Protein AF-A0A2V9F3Q5-F1 (afdb_monomer)

Foldseek 3Di:
DPPPVVVVVVVVVVVVVVVVVVVVVVVVVVVVVVVVVVVVVVVVVVVVVVVVVVVVVVVVVVVVVVVVVVVVVVVVVVVVVVVVVVVVVVVVVVVVVVVVVVLVVLVCVLQAQDDDDPVLLVQLLVLLLVVADQLQEEEQEEEPGSQVRRSVSLQVSNVSSHYNYDYHYDPADPDQKEKEEAPVCVVSRVSNCVSCVVTPPHDYYPYHDDPPDHIYIYHGRRDPDPRPDD

Secondary structure (DSSP, 8-state):
--SHHHHHHHHHHHHHHHHHHHHHHHHHHHHHHHHHHHHHHHHHHHHHHHHHHHHHHHHHHHHHHHHHHHHHHHHHHHHHHHHHHHHHHHHHHHHHHHHHHHHHHHHHHHHSPP---HHHHHHHHHHHGGG--TTSEEEEEE-SSTTHHHHHHHHHHHHHHT-EEEEEE-S---SSSEEEEEGGGHHHHHHHHHHHHTTS---EEEEEEPTTPPEEEEE-PPP-------

Nearest PDB structures (foldseek):
  3okf-assembly1_A  TM=5.100E-01  e=5.805E-01  Vibrio cholerae O1 biovar El Tor str. N16961
  2liv-assembly1_A  TM=4.879E-01  e=2.523E+00  Escherichia coli
  1nul-assembly1_B-2  TM=2.623E-01  e=3.483E-01  Escherichia coli
  6zxt-assembly1_A  TM=3.085E-01  e=1.172E+00  Chlamydomonas reinhardtii
  4jls-assembly1_B  TM=2.762E-01  e=3.701E+00  Escherichia coli str. K-12 substr. MDS42

Radius of gyration: 59.48 Å; Cα contacts (8 Å, |Δi|>4): 237; chains: 1; bounding box: 139×35×140 Å

Structure (mmCIF, N/CA/C/O backbone):
data_AF-A0A2V9F3Q5-F1
#
_entry.id   AF-A0A2V9F3Q5-F1
#
loop_
_atom_site.group_PDB
_atom_site.id
_atom_site.type_symbol
_atom_site.label_atom_id
_atom_site.label_alt_id
_atom_site.label_comp_id
_atom_site.label_asym_id
_atom_site.l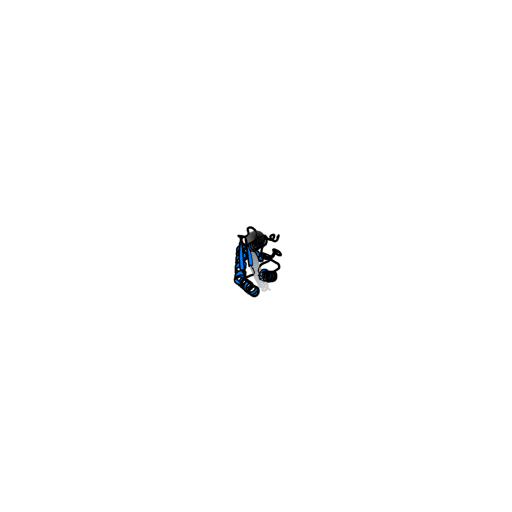abel_entity_id
_atom_site.label_seq_id
_atom_site.pdbx_PDB_ins_code
_atom_site.Cartn_x
_atom_site.Cartn_y
_atom_site.Cartn_z
_atom_site.occupancy
_atom_site.B_iso_or_equiv
_atom_site.auth_seq_id
_atom_site.auth_comp_id
_atom_site.auth_asym_id
_atom_site.auth_atom_id
_atom_site.pdbx_PDB_model_num
ATOM 1 N N . MET A 1 1 ? 109.400 -19.341 -93.056 1.00 50.03 1 MET A N 1
ATOM 2 C CA . MET A 1 1 ? 108.706 -18.326 -92.225 1.00 50.03 1 MET A CA 1
ATOM 3 C C . MET A 1 1 ? 107.336 -17.906 -92.792 1.00 50.03 1 MET A C 1
ATOM 5 O O . MET A 1 1 ? 106.857 -16.845 -92.433 1.00 50.03 1 MET A O 1
ATOM 9 N N . SER A 1 2 ? 106.654 -18.737 -93.601 1.00 52.75 2 SER A N 1
ATOM 10 C CA . SER A 1 2 ? 105.414 -18.327 -94.300 1.00 52.75 2 SER A CA 1
ATOM 11 C C . SER A 1 2 ? 104.098 -18.874 -93.716 1.00 52.75 2 SER A C 1
ATOM 13 O O . SER A 1 2 ? 103.038 -18.464 -94.161 1.00 52.75 2 SER A O 1
ATOM 15 N N . GLY A 1 3 ? 104.139 -19.780 -92.728 1.00 56.22 3 GLY A N 1
ATOM 16 C CA . GLY A 1 3 ? 102.932 -20.391 -92.136 1.00 56.22 3 GLY A CA 1
ATOM 17 C C . GLY A 1 3 ? 102.344 -19.649 -90.929 1.00 56.22 3 GLY A C 1
ATOM 18 O O . GLY A 1 3 ? 101.191 -19.856 -90.594 1.00 56.22 3 GLY A O 1
ATOM 19 N N . LYS A 1 4 ? 103.112 -18.763 -90.278 1.00 57.81 4 LYS A N 1
ATOM 20 C CA . LYS A 1 4 ? 102.678 -18.085 -89.041 1.00 57.81 4 LYS A CA 1
ATOM 21 C C . LYS A 1 4 ? 101.816 -16.842 -89.279 1.00 57.81 4 LYS A C 1
ATOM 23 O O . LYS A 1 4 ? 101.105 -16.432 -88.375 1.00 57.81 4 LYS A O 1
ATOM 28 N N . ILE A 1 5 ? 101.888 -16.241 -90.467 1.00 60.47 5 ILE A N 1
ATOM 29 C CA . ILE A 1 5 ? 101.173 -14.994 -90.780 1.00 60.47 5 ILE A CA 1
ATOM 30 C C . ILE A 1 5 ? 99.697 -15.286 -91.113 1.00 60.47 5 ILE A C 1
ATOM 32 O O . ILE A 1 5 ? 98.823 -14.588 -90.615 1.00 60.47 5 ILE A O 1
ATOM 36 N N . GLY A 1 6 ? 99.406 -16.383 -91.826 1.00 65.31 6 GLY A N 1
ATOM 37 C CA . GLY A 1 6 ? 98.027 -16.775 -92.164 1.00 65.31 6 GLY A CA 1
ATOM 38 C C . GLY A 1 6 ? 97.166 -17.202 -90.964 1.00 65.31 6 GLY A C 1
ATOM 39 O O . GLY A 1 6 ? 95.972 -16.904 -90.927 1.00 65.31 6 GLY A O 1
ATOM 40 N N . ASP A 1 7 ? 97.764 -17.830 -89.944 1.00 64.75 7 ASP A N 1
ATOM 41 C CA . ASP A 1 7 ? 97.062 -18.185 -88.696 1.00 64.75 7 ASP A CA 1
ATOM 42 C C . ASP A 1 7 ? 96.759 -16.954 -87.825 1.00 64.75 7 ASP A C 1
ATOM 44 O O . ASP A 1 7 ? 95.729 -16.897 -87.148 1.00 64.75 7 ASP A O 1
ATOM 48 N N . LEU A 1 8 ? 97.635 -15.944 -87.866 1.00 69.88 8 LEU A N 1
ATOM 49 C CA . LEU A 1 8 ? 97.448 -14.660 -87.188 1.00 69.88 8 LEU A CA 1
ATOM 50 C C . LEU A 1 8 ? 96.319 -13.855 -87.837 1.00 69.88 8 LEU A C 1
ATOM 52 O O . LEU A 1 8 ? 95.444 -13.373 -87.124 1.00 69.88 8 LEU A O 1
ATOM 56 N N . GLU A 1 9 ? 96.291 -13.769 -89.167 1.00 71.88 9 GLU A N 1
ATOM 57 C CA . GLU A 1 9 ? 95.223 -13.095 -89.920 1.00 71.88 9 GLU A CA 1
ATOM 58 C C . GLU A 1 9 ? 93.860 -13.775 -89.726 1.00 71.88 9 GLU A C 1
ATOM 60 O O . GLU A 1 9 ? 92.855 -13.098 -89.513 1.00 71.88 9 GLU A O 1
ATOM 65 N N . SER A 1 10 ? 93.828 -15.111 -89.695 1.00 74.88 10 SER A N 1
ATOM 66 C CA . SER A 1 10 ? 92.598 -15.870 -89.431 1.00 74.88 10 SER A CA 1
ATOM 67 C C . SER A 1 10 ? 92.106 -15.691 -87.992 1.00 74.88 10 SER A C 1
ATOM 69 O O . SER A 1 10 ? 90.910 -15.516 -87.769 1.00 74.88 10 SER A O 1
ATOM 71 N N . SER A 1 11 ? 93.015 -15.673 -87.011 1.00 75.00 11 SER A N 1
ATOM 72 C CA . SER A 1 11 ? 92.669 -15.431 -85.601 1.00 75.00 11 SER A CA 1
ATOM 73 C C . SER A 1 11 ? 92.192 -13.996 -85.364 1.00 75.00 11 SER A C 1
ATOM 75 O O . SER A 1 11 ? 91.261 -13.782 -84.591 1.00 75.00 11 SER A O 1
ATOM 77 N N . LEU A 1 12 ? 92.787 -13.020 -86.058 1.00 77.94 12 LEU A N 1
ATOM 78 C CA . LEU A 1 12 ? 92.352 -11.621 -86.052 1.00 77.94 12 LEU A CA 1
ATOM 79 C C . LEU A 1 12 ? 90.950 -11.466 -86.651 1.00 77.94 12 LEU A C 1
ATOM 81 O O . LEU A 1 12 ? 90.109 -10.816 -86.037 1.00 77.94 12 LEU A O 1
ATOM 85 N N . ALA A 1 13 ? 90.663 -12.117 -87.780 1.00 80.06 13 ALA A N 1
ATOM 86 C CA . ALA A 1 13 ? 89.337 -12.083 -88.401 1.00 80.06 13 ALA A CA 1
ATOM 87 C C . ALA A 1 13 ? 88.250 -12.740 -87.526 1.00 80.06 13 ALA A C 1
ATOM 89 O O . ALA A 1 13 ? 87.119 -12.255 -87.443 1.00 80.06 13 ALA A O 1
ATOM 90 N N . LEU A 1 14 ? 88.590 -13.830 -86.831 1.00 81.69 14 LEU A N 1
ATOM 91 C CA . LEU A 1 14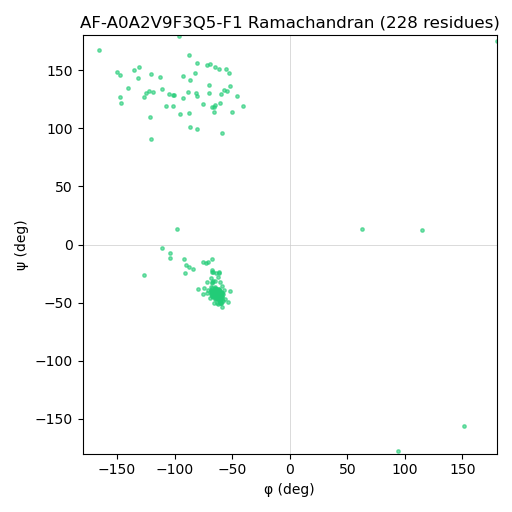 ? 87.674 -14.528 -85.923 1.00 81.69 14 LEU A CA 1
ATOM 92 C C . LEU A 1 14 ? 87.401 -13.704 -84.656 1.00 81.69 14 LEU A C 1
ATOM 94 O O . LEU A 1 14 ? 86.263 -13.649 -84.191 1.00 81.69 14 LEU A O 1
ATOM 98 N N . LEU A 1 15 ? 88.424 -13.027 -84.126 1.00 84.44 15 LEU A N 1
ATOM 99 C CA . LEU A 1 15 ? 88.299 -12.144 -82.968 1.00 84.44 15 LEU A CA 1
ATOM 100 C C . LEU A 1 15 ? 87.481 -10.887 -83.301 1.00 84.44 15 LEU A C 1
ATOM 102 O O . LEU A 1 15 ? 86.630 -10.502 -82.504 1.00 84.44 15 LEU A O 1
ATOM 106 N N . ASP A 1 16 ? 87.657 -10.315 -84.494 1.00 84.06 16 ASP A N 1
ATOM 107 C CA . ASP A 1 16 ? 86.840 -9.198 -84.990 1.00 84.06 16 ASP A CA 1
ATOM 108 C C . ASP A 1 16 ? 85.362 -9.606 -85.141 1.00 84.06 16 ASP A C 1
ATOM 110 O O . ASP A 1 16 ? 84.456 -8.938 -84.638 1.00 84.06 16 ASP A O 1
ATOM 114 N N . THR A 1 17 ? 85.112 -10.798 -85.696 1.00 85.75 17 THR A N 1
ATOM 115 C CA . THR A 1 17 ? 83.759 -11.372 -85.796 1.00 85.75 17 THR A CA 1
ATOM 116 C C . THR A 1 17 ? 83.133 -11.611 -84.412 1.00 85.75 17 THR A C 1
ATOM 118 O O . THR A 1 17 ? 81.957 -11.311 -84.197 1.00 85.75 17 THR A O 1
ATOM 121 N N . LEU A 1 18 ? 83.903 -12.112 -83.439 1.00 84.38 18 LEU A N 1
ATOM 122 C CA . LEU A 1 18 ? 83.444 -12.331 -82.060 1.00 84.38 18 LEU A CA 1
ATOM 123 C C . LEU A 1 18 ? 83.124 -11.021 -81.333 1.00 84.38 18 LEU A C 1
ATOM 125 O O . LEU A 1 18 ? 82.103 -10.945 -80.647 1.00 84.38 18 LEU A O 1
ATOM 129 N N . ILE A 1 19 ? 83.954 -9.988 -81.504 1.00 87.12 19 ILE A N 1
ATOM 130 C CA . ILE A 1 19 ? 83.691 -8.649 -80.961 1.00 87.12 19 ILE A CA 1
ATOM 131 C C . ILE A 1 19 ? 82.403 -8.086 -81.563 1.00 87.12 19 ILE A C 1
ATOM 133 O O . ILE A 1 19 ? 81.579 -7.542 -80.828 1.00 87.12 19 ILE A O 1
ATOM 137 N N . GLN A 1 20 ? 82.184 -8.260 -82.867 1.00 86.25 20 GLN A N 1
ATOM 138 C CA . GLN A 1 20 ? 80.977 -7.778 -83.532 1.00 86.25 20 GLN A CA 1
ATOM 139 C C . GLN A 1 20 ? 79.713 -8.487 -83.019 1.00 86.25 20 GLN A C 1
ATOM 141 O O . GLN A 1 20 ? 78.718 -7.828 -82.712 1.00 86.25 20 GLN A O 1
ATOM 146 N N . VAL A 1 21 ? 79.755 -9.812 -82.844 1.00 85.88 21 VAL A N 1
ATOM 147 C CA . VAL A 1 21 ? 78.642 -10.581 -82.257 1.00 85.88 21 VAL A CA 1
ATOM 148 C C . VAL A 1 21 ? 78.385 -10.164 -80.806 1.00 85.88 21 VAL A C 1
ATOM 150 O O . VAL A 1 21 ? 77.233 -9.964 -80.416 1.00 85.88 21 VAL A O 1
ATOM 153 N N . PHE A 1 22 ? 79.439 -9.975 -80.009 1.00 87.19 22 PHE A N 1
ATOM 154 C CA . PHE A 1 22 ? 79.312 -9.522 -78.625 1.00 87.19 22 PHE A CA 1
ATOM 155 C C . PHE A 1 22 ? 78.722 -8.108 -78.538 1.00 87.19 22 PHE A C 1
ATOM 157 O O . PHE A 1 22 ? 77.818 -7.870 -77.738 1.00 87.19 22 PHE A O 1
ATOM 164 N N . ALA A 1 23 ? 79.155 -7.187 -79.402 1.00 85.31 23 ALA A N 1
ATOM 165 C CA . ALA A 1 23 ? 78.621 -5.829 -79.468 1.00 85.31 23 ALA A CA 1
ATOM 166 C C . ALA A 1 23 ? 77.118 -5.814 -79.792 1.00 85.31 23 ALA A C 1
ATOM 168 O O . ALA A 1 23 ? 76.364 -5.061 -79.175 1.00 85.31 23 ALA A O 1
ATOM 169 N N . VAL A 1 24 ? 76.660 -6.682 -80.701 1.00 88.19 24 VAL A N 1
ATOM 170 C CA . VAL A 1 24 ? 75.231 -6.829 -81.021 1.00 88.19 24 VAL A CA 1
ATOM 171 C C . VAL A 1 24 ? 74.447 -7.392 -79.834 1.00 88.19 24 VAL A C 1
ATOM 173 O O . VAL A 1 24 ? 73.380 -6.873 -79.512 1.00 88.19 24 VAL A O 1
ATOM 176 N N . LEU A 1 25 ? 74.972 -8.405 -79.139 1.00 87.50 25 LEU A N 1
ATOM 177 C CA . LEU A 1 25 ? 74.321 -8.967 -77.949 1.00 87.50 25 LEU A CA 1
ATOM 178 C C . LEU A 1 25 ? 74.204 -7.943 -76.815 1.00 87.50 25 LEU A C 1
ATOM 180 O O . LEU A 1 25 ? 73.147 -7.834 -76.195 1.00 87.50 25 LEU A O 1
ATOM 184 N N . VAL A 1 26 ? 75.254 -7.153 -76.582 1.00 85.19 26 VAL A N 1
ATOM 185 C CA . VAL A 1 26 ? 75.237 -6.062 -75.598 1.00 85.19 26 VAL A CA 1
ATOM 186 C C . VAL A 1 26 ? 74.236 -4.980 -76.005 1.00 85.19 26 VAL A C 1
ATOM 188 O O . VAL A 1 26 ? 73.457 -4.532 -75.167 1.00 85.19 26 VAL A O 1
ATOM 191 N N . ALA A 1 27 ? 74.185 -4.601 -77.285 1.00 82.31 27 ALA A N 1
ATOM 192 C CA . ALA A 1 27 ? 73.216 -3.624 -77.778 1.00 82.31 27 ALA A CA 1
ATOM 193 C C . ALA A 1 27 ? 71.766 -4.107 -77.594 1.00 82.31 27 ALA A C 1
ATOM 195 O O . ALA A 1 27 ? 70.921 -3.348 -77.121 1.00 82.31 27 ALA A O 1
ATOM 196 N N . ILE A 1 28 ? 71.481 -5.378 -77.895 1.00 84.12 28 ILE A N 1
ATOM 197 C CA . ILE A 1 28 ? 70.166 -5.992 -77.656 1.00 84.12 28 ILE A CA 1
ATOM 198 C C . ILE A 1 28 ? 69.844 -6.016 -76.155 1.00 84.12 28 ILE A C 1
ATOM 200 O O . ILE A 1 28 ? 68.717 -5.700 -75.773 1.00 84.12 28 ILE A O 1
ATOM 204 N N . GLY A 1 29 ? 70.827 -6.329 -75.304 1.00 79.69 29 GLY A N 1
ATOM 205 C CA . GLY A 1 29 ? 70.684 -6.305 -73.846 1.00 79.69 29 GLY A CA 1
ATOM 206 C C . GLY A 1 29 ? 70.305 -4.922 -73.310 1.00 79.69 29 GLY A C 1
ATOM 207 O O . GLY A 1 29 ? 69.308 -4.794 -72.602 1.00 79.69 29 GLY A O 1
ATOM 208 N N . ILE A 1 30 ? 71.033 -3.877 -73.719 1.00 80.50 30 ILE A N 1
ATOM 209 C CA . ILE A 1 30 ? 70.783 -2.488 -73.295 1.00 80.50 30 ILE A CA 1
ATOM 210 C C . ILE A 1 30 ? 69.409 -2.005 -73.785 1.00 80.50 30 ILE A C 1
ATOM 212 O O . ILE A 1 30 ? 68.657 -1.394 -73.025 1.00 80.50 30 ILE A O 1
ATOM 216 N N . VAL A 1 31 ? 69.039 -2.303 -75.035 1.00 80.06 31 VAL A N 1
ATOM 217 C CA . VAL A 1 31 ? 67.725 -1.924 -75.587 1.00 80.06 31 VAL A CA 1
ATOM 218 C C . VAL A 1 31 ? 66.587 -2.652 -74.863 1.00 80.06 31 VAL A C 1
ATOM 220 O O . VAL A 1 31 ? 65.556 -2.041 -74.566 1.00 80.06 31 VAL A O 1
ATOM 223 N N . GLY A 1 32 ? 66.778 -3.930 -74.527 1.00 76.69 32 GLY A N 1
ATOM 224 C CA . GLY A 1 32 ? 65.837 -4.698 -73.716 1.00 76.69 32 GLY A CA 1
ATOM 225 C C . GLY A 1 32 ? 65.632 -4.077 -72.334 1.00 76.69 32 GLY A C 1
ATOM 226 O O . GLY A 1 32 ? 64.496 -3.817 -71.939 1.00 76.69 32 GLY A O 1
ATOM 227 N N . GLU A 1 33 ? 66.715 -3.771 -71.622 1.00 78.06 33 GLU A N 1
ATOM 228 C CA . GLU A 1 33 ? 66.664 -3.214 -70.266 1.00 78.06 33 GLU A CA 1
ATOM 229 C C . GLU A 1 33 ? 65.983 -1.836 -70.219 1.00 78.06 33 GLU A C 1
ATOM 231 O O . GLU A 1 33 ? 65.101 -1.607 -69.386 1.00 78.06 33 GLU A O 1
ATOM 236 N N . VAL A 1 34 ? 66.296 -0.946 -71.168 1.00 80.25 34 VAL A N 1
ATOM 237 C CA . VAL A 1 34 ? 65.648 0.373 -71.269 1.00 80.25 34 VAL A CA 1
ATOM 238 C C . VAL A 1 34 ? 64.147 0.229 -71.547 1.00 80.25 34 VAL A C 1
ATOM 240 O O . VAL A 1 34 ? 63.331 0.903 -70.912 1.00 80.25 34 VAL A O 1
ATOM 243 N N . GLY A 1 35 ? 63.752 -0.685 -72.441 1.00 77.75 35 GLY A N 1
ATOM 244 C CA . GLY A 1 35 ? 62.343 -0.956 -72.735 1.00 77.75 35 GLY A CA 1
ATOM 245 C C . GLY A 1 35 ? 61.567 -1.485 -71.522 1.00 77.75 35 GLY A C 1
ATOM 246 O O . GLY A 1 35 ? 60.460 -1.015 -71.234 1.00 77.75 35 GLY A O 1
ATOM 247 N N . PHE A 1 36 ? 62.155 -2.420 -70.769 1.00 80.19 36 PHE A N 1
ATOM 248 C CA . PHE A 1 36 ? 61.566 -2.944 -69.533 1.00 80.19 36 PHE A CA 1
ATOM 249 C C . PHE A 1 36 ? 61.479 -1.875 -68.435 1.00 80.19 36 PHE A C 1
ATOM 251 O O . PHE A 1 36 ? 60.434 -1.762 -67.790 1.00 80.19 36 PHE A O 1
ATOM 258 N N . GLY A 1 37 ? 62.511 -1.042 -68.271 1.00 78.62 37 GLY A N 1
ATOM 259 C CA . GLY A 1 37 ? 62.528 0.056 -67.302 1.00 78.62 37 GLY A CA 1
ATOM 260 C C . GLY A 1 37 ? 61.450 1.110 -67.573 1.00 78.62 37 GLY A C 1
ATOM 261 O O . GLY A 1 37 ? 60.687 1.466 -66.671 1.00 78.62 37 GLY A O 1
ATOM 262 N N . VAL A 1 38 ? 61.305 1.552 -68.829 1.00 79.25 38 VAL A N 1
ATOM 263 C CA . VAL A 1 38 ? 60.258 2.512 -69.231 1.00 79.25 38 VAL A CA 1
ATOM 264 C C . VAL A 1 38 ? 58.863 1.922 -69.016 1.00 79.25 38 VAL A C 1
ATOM 266 O O . VAL A 1 38 ? 57.988 2.585 -68.452 1.00 79.25 38 VAL A O 1
ATOM 269 N N . ARG A 1 39 ? 58.644 0.657 -69.399 1.00 78.88 39 ARG A N 1
ATOM 270 C CA . ARG A 1 39 ? 57.362 -0.027 -69.176 1.00 78.88 39 ARG A CA 1
ATOM 271 C C . ARG A 1 39 ? 57.033 -0.132 -67.685 1.00 78.88 39 ARG A C 1
ATOM 273 O O . ARG A 1 39 ? 55.895 0.138 -67.299 1.00 78.88 39 ARG A O 1
ATOM 280 N N . HIS A 1 40 ? 58.014 -0.475 -66.852 1.00 78.12 40 HIS A N 1
ATOM 281 C CA . HIS A 1 40 ? 57.842 -0.569 -65.405 1.00 78.12 40 HIS A CA 1
ATOM 282 C C . HIS A 1 40 ? 57.523 0.796 -64.779 1.00 78.12 40 HIS A C 1
ATOM 284 O O . HIS A 1 40 ? 56.635 0.899 -63.937 1.00 78.12 40 HIS A O 1
ATOM 290 N N . TRP A 1 41 ? 58.175 1.869 -65.232 1.00 78.62 41 TRP A N 1
ATOM 291 C CA . TRP A 1 41 ? 57.895 3.229 -64.768 1.00 78.62 41 TRP A CA 1
ATOM 292 C C . TRP A 1 41 ? 56.473 3.697 -65.115 1.00 78.62 41 TRP A C 1
ATOM 294 O O . TRP A 1 41 ? 55.781 4.255 -64.260 1.00 78.62 41 TRP A O 1
ATOM 304 N N . ILE A 1 42 ? 55.995 3.415 -66.334 1.00 79.94 42 ILE A N 1
ATOM 305 C CA . ILE A 1 42 ? 54.619 3.739 -66.749 1.00 79.94 42 ILE A CA 1
ATOM 306 C C . ILE A 1 42 ? 53.600 2.960 -65.906 1.00 79.94 42 ILE A C 1
ATOM 308 O O . ILE A 1 42 ? 52.611 3.538 -65.450 1.00 79.94 42 ILE A O 1
ATOM 312 N N . LEU A 1 43 ? 53.834 1.663 -65.680 1.00 78.56 43 LEU A N 1
ATOM 313 C CA . LEU A 1 43 ? 52.962 0.831 -64.848 1.00 78.56 43 LEU A CA 1
ATOM 314 C C . LEU A 1 43 ? 52.949 1.310 -63.391 1.00 78.56 43 LEU A C 1
ATOM 316 O O . LEU A 1 43 ? 51.874 1.444 -62.810 1.00 78.56 43 LEU A O 1
AT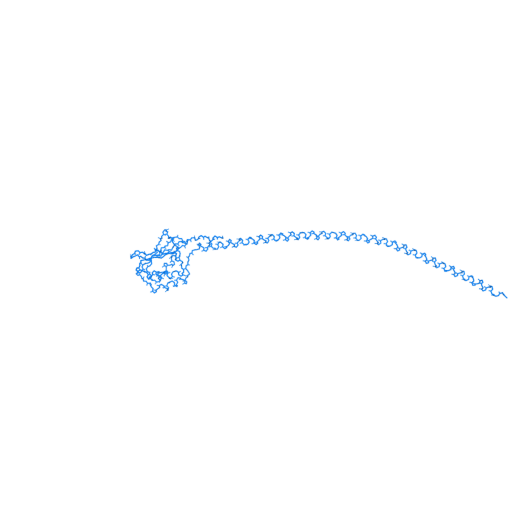OM 320 N N . ASN A 1 44 ? 54.109 1.658 -62.832 1.00 80.75 44 ASN A N 1
ATOM 321 C CA . ASN A 1 44 ? 54.220 2.163 -61.467 1.00 80.75 44 ASN A CA 1
ATOM 322 C C . ASN A 1 44 ? 53.490 3.506 -61.286 1.00 80.75 44 ASN A C 1
ATOM 324 O O . ASN A 1 44 ? 52.760 3.680 -60.315 1.00 80.75 44 ASN A O 1
ATOM 328 N N . ARG A 1 45 ? 53.586 4.431 -62.255 1.00 76.56 45 ARG A N 1
ATOM 329 C CA . ARG A 1 45 ? 52.817 5.692 -62.229 1.00 76.56 45 ARG A CA 1
ATOM 330 C C . ARG A 1 45 ? 51.305 5.467 -62.262 1.00 76.56 45 ARG A C 1
ATOM 332 O O . ARG A 1 45 ? 50.568 6.163 -61.567 1.00 76.56 45 ARG A O 1
ATOM 339 N N . ARG A 1 46 ? 50.829 4.499 -63.055 1.00 76.88 46 ARG A N 1
ATOM 340 C CA . ARG A 1 46 ? 49.398 4.148 -63.108 1.00 76.88 46 ARG A CA 1
ATOM 341 C C . ARG A 1 46 ? 48.918 3.530 -61.795 1.00 76.88 46 ARG A C 1
ATOM 343 O O . ARG A 1 46 ? 47.839 3.881 -61.329 1.00 76.88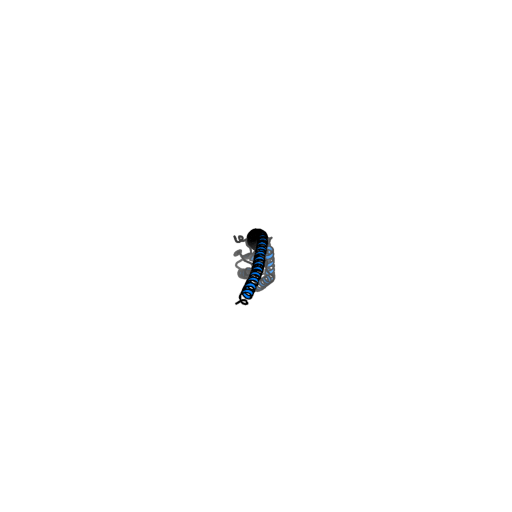 46 ARG A O 1
ATOM 350 N N . LEU A 1 47 ? 49.729 2.664 -61.187 1.00 79.88 47 LEU A N 1
ATOM 351 C CA . LEU A 1 47 ? 49.435 2.063 -59.885 1.00 79.88 47 LEU A CA 1
ATOM 352 C C . LEU A 1 47 ? 49.405 3.113 -58.770 1.00 79.88 47 LEU A C 1
ATOM 354 O O . LEU A 1 47 ? 48.459 3.125 -57.995 1.00 79.88 47 LEU A O 1
ATOM 358 N N . GLN A 1 48 ? 50.362 4.044 -58.734 1.00 79.62 48 GLN A N 1
ATOM 359 C CA . GLN A 1 48 ? 50.381 5.136 -57.752 1.00 79.62 48 GLN A CA 1
ATOM 360 C C . GLN A 1 48 ? 49.117 6.005 -57.816 1.00 79.62 48 GLN A C 1
ATOM 362 O O . GLN A 1 48 ? 48.548 6.337 -56.780 1.00 79.62 48 GLN A O 1
ATOM 367 N N . GLY A 1 49 ? 48.633 6.330 -59.021 1.00 77.56 49 GLY A N 1
ATOM 368 C CA . GLY A 1 49 ? 47.380 7.073 -59.186 1.00 77.56 49 GLY A CA 1
ATOM 369 C C . GLY A 1 49 ? 46.150 6.318 -58.665 1.00 77.56 49 GLY A C 1
ATOM 370 O O . GLY A 1 49 ? 45.290 6.918 -58.023 1.00 77.56 49 GLY A O 1
ATOM 371 N N . LEU A 1 50 ? 46.081 5.002 -58.897 1.00 77.12 50 LEU A N 1
ATOM 372 C CA . LEU A 1 50 ? 44.995 4.151 -58.393 1.00 77.12 50 LEU A CA 1
ATOM 373 C C . LEU A 1 50 ? 45.043 3.993 -56.869 1.00 77.12 50 LEU A C 1
ATOM 375 O O . LEU A 1 50 ? 44.008 4.121 -56.221 1.00 77.12 50 LEU A O 1
ATOM 379 N N . VAL A 1 51 ? 46.236 3.790 -56.302 1.00 81.62 51 VAL A N 1
ATOM 380 C CA . VAL A 1 51 ? 46.449 3.702 -54.849 1.00 81.62 51 VAL A CA 1
ATOM 381 C C . VAL A 1 51 ? 46.032 5.004 -54.168 1.00 81.62 51 VAL A C 1
ATOM 383 O O . VAL A 1 51 ? 45.267 4.965 -53.213 1.00 81.62 51 VAL A O 1
ATOM 386 N N . HIS A 1 52 ? 46.424 6.166 -54.701 1.00 82.19 52 HIS A N 1
ATOM 387 C CA . HIS A 1 52 ? 46.003 7.454 -54.142 1.00 82.19 52 HIS A CA 1
ATOM 388 C C . HIS A 1 52 ? 44.487 7.664 -54.183 1.00 82.19 52 HIS A C 1
ATOM 390 O O . HIS A 1 52 ? 43.916 8.201 -53.234 1.00 82.19 52 HIS A O 1
ATOM 396 N N . PHE A 1 53 ? 43.821 7.238 -55.256 1.00 80.50 53 PHE A N 1
ATOM 397 C CA . PHE A 1 53 ? 42.366 7.330 -55.353 1.00 80.50 53 PHE A CA 1
ATOM 398 C C . PHE A 1 53 ? 41.659 6.399 -54.359 1.00 80.50 53 PHE A C 1
ATOM 400 O O . PHE A 1 53 ? 40.658 6.779 -53.748 1.00 80.50 53 PHE A O 1
ATOM 407 N N . GLU A 1 54 ? 42.180 5.186 -54.173 1.00 84.12 54 GLU A N 1
ATOM 408 C CA . GLU A 1 54 ? 41.649 4.233 -53.203 1.00 84.12 54 GLU A CA 1
ATOM 409 C C . GLU A 1 54 ? 41.879 4.703 -51.760 1.00 84.12 54 GLU A C 1
ATOM 411 O O . GLU A 1 54 ? 40.953 4.656 -50.950 1.00 84.12 54 GLU A O 1
ATOM 416 N N . ASP A 1 55 ? 43.058 5.247 -51.456 1.00 89.88 55 ASP A N 1
ATOM 417 C CA . ASP A 1 55 ? 43.378 5.813 -50.146 1.00 89.88 55 ASP A CA 1
ATOM 418 C C . ASP A 1 55 ? 42.486 7.014 -49.812 1.00 89.88 55 ASP A C 1
ATOM 420 O O . ASP A 1 55 ? 41.968 7.097 -48.699 1.00 89.88 55 ASP A O 1
ATOM 424 N N . GLN A 1 56 ? 42.221 7.907 -50.772 1.00 89.69 56 GLN A N 1
ATOM 425 C CA . GLN A 1 56 ? 41.286 9.022 -50.575 1.00 89.69 56 GLN A CA 1
ATOM 426 C C . GLN A 1 56 ? 39.862 8.536 -50.288 1.00 89.69 56 GLN A C 1
ATOM 428 O O . GLN A 1 56 ? 39.202 9.054 -49.385 1.00 89.69 56 GLN A O 1
ATOM 433 N N . LYS A 1 57 ? 39.386 7.513 -51.011 1.00 92.38 57 LYS A N 1
ATOM 434 C CA . LYS A 1 57 ? 38.073 6.905 -50.747 1.00 92.38 57 LYS A CA 1
ATOM 435 C C . LYS A 1 57 ? 38.010 6.254 -49.372 1.00 92.38 57 LYS A C 1
ATOM 437 O O . LYS A 1 57 ? 37.034 6.460 -48.657 1.00 92.38 57 LYS A O 1
ATOM 442 N N . ARG A 1 58 ? 39.047 5.505 -48.986 1.00 89.56 58 ARG A N 1
ATOM 443 C CA . ARG A 1 58 ? 39.144 4.892 -47.654 1.00 89.56 58 ARG A CA 1
ATOM 444 C C . ARG A 1 58 ? 39.149 5.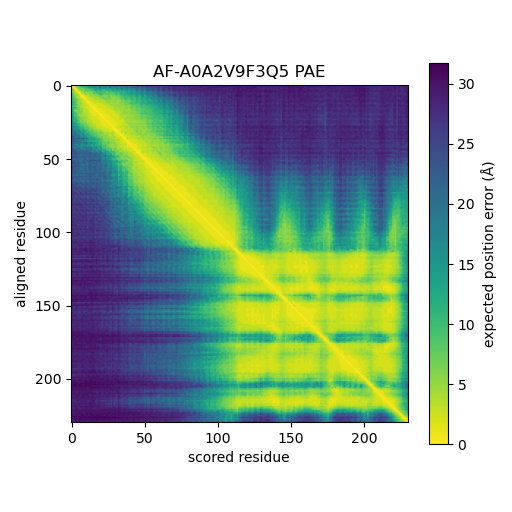953 -46.559 1.00 89.56 58 ARG A C 1
ATOM 446 O O . ARG A 1 58 ? 38.432 5.800 -45.579 1.00 89.56 58 ARG A O 1
ATOM 453 N N . GLN A 1 59 ? 39.890 7.046 -46.731 1.00 93.12 59 GLN A N 1
ATOM 454 C CA . GLN A 1 59 ? 39.903 8.155 -45.773 1.00 93.12 59 GLN A CA 1
ATOM 455 C C . GLN A 1 59 ? 38.538 8.842 -45.660 1.00 93.12 59 GLN A C 1
ATOM 457 O O . GLN A 1 59 ? 38.094 9.119 -44.547 1.00 93.12 59 GLN A O 1
ATOM 462 N N . ALA A 1 60 ? 37.848 9.075 -46.781 1.00 92.94 60 ALA A N 1
ATOM 463 C CA . ALA A 1 60 ? 36.499 9.639 -46.778 1.00 92.94 60 ALA A CA 1
ATOM 464 C C . ALA A 1 60 ? 35.490 8.710 -46.081 1.00 92.94 60 ALA A C 1
ATOM 466 O O . ALA A 1 60 ? 34.667 9.174 -45.293 1.00 92.94 60 ALA A O 1
ATOM 467 N N . GLU A 1 61 ? 35.592 7.401 -46.318 1.00 93.06 61 GLU A N 1
ATOM 468 C CA . GLU A 1 61 ? 34.749 6.395 -45.673 1.00 93.06 61 GLU A CA 1
ATOM 469 C C . GLU A 1 61 ? 35.018 6.313 -44.164 1.00 93.06 61 GLU A C 1
ATOM 471 O O . GLU A 1 61 ? 34.084 6.347 -43.369 1.00 93.06 61 GLU A O 1
ATOM 476 N N . ILE A 1 62 ? 36.288 6.309 -43.746 1.00 94.81 62 ILE A N 1
ATOM 477 C CA . ILE A 1 62 ? 36.674 6.356 -42.327 1.00 94.81 62 ILE A CA 1
ATOM 478 C C . ILE A 1 62 ? 36.155 7.638 -41.668 1.00 94.81 62 ILE A C 1
ATOM 480 O O . ILE A 1 62 ? 35.632 7.588 -40.556 1.00 94.81 62 ILE A O 1
ATOM 484 N N . ALA A 1 63 ? 36.263 8.787 -42.340 1.00 94.50 63 ALA A N 1
ATOM 485 C CA . ALA A 1 63 ? 35.746 10.052 -41.826 1.00 94.50 63 ALA A CA 1
ATOM 486 C C . ALA A 1 63 ? 34.218 10.016 -41.658 1.00 94.50 63 ALA A C 1
ATOM 488 O O . ALA A 1 63 ? 33.709 10.472 -40.632 1.00 94.50 63 ALA A O 1
ATOM 489 N N . ARG A 1 64 ? 33.493 9.429 -42.620 1.00 95.62 64 ARG A N 1
ATOM 490 C CA . ARG A 1 64 ? 32.041 9.229 -42.533 1.00 95.62 64 ARG A CA 1
ATOM 491 C C . ARG A 1 64 ? 31.672 8.316 -41.366 1.00 95.62 64 ARG A C 1
ATOM 493 O O . ARG A 1 64 ? 30.864 8.714 -40.534 1.00 95.62 64 ARG A O 1
ATOM 500 N N . LEU A 1 65 ? 32.301 7.147 -41.267 1.00 94.38 65 LEU A N 1
ATOM 501 C CA . LEU A 1 65 ? 32.044 6.180 -40.197 1.00 94.38 65 LEU A CA 1
ATOM 502 C C . LEU A 1 65 ? 32.374 6.756 -38.814 1.00 94.38 65 LEU A C 1
ATOM 504 O O . LEU A 1 65 ? 31.623 6.547 -37.867 1.00 94.38 65 LEU A O 1
ATOM 508 N N . ASN A 1 66 ? 33.455 7.530 -38.690 1.00 95.94 66 ASN A N 1
ATOM 509 C CA . ASN A 1 66 ? 33.797 8.213 -37.442 1.00 95.94 66 ASN A CA 1
ATOM 510 C C . ASN A 1 66 ? 32.753 9.265 -37.056 1.00 95.94 66 ASN A C 1
ATOM 512 O O . ASN A 1 66 ? 32.438 9.401 -35.873 1.00 95.94 66 ASN A O 1
ATOM 516 N N . LYS A 1 67 ? 32.204 9.991 -38.037 1.00 96.38 67 LYS A N 1
ATOM 517 C CA . LYS A 1 67 ? 31.117 10.942 -37.800 1.00 96.38 67 LYS A CA 1
ATOM 518 C C . LYS A 1 67 ? 29.845 10.225 -37.350 1.00 96.38 67 LYS A C 1
ATOM 520 O O . LYS A 1 67 ? 29.310 10.571 -36.305 1.00 96.38 67 LYS A O 1
ATOM 525 N N . GLU A 1 68 ? 29.417 9.190 -38.071 1.00 95.69 68 GLU A N 1
ATOM 526 C CA . GLU A 1 68 ? 28.236 8.390 -37.715 1.00 95.69 68 GLU A CA 1
ATOM 527 C C . GLU A 1 68 ? 28.381 7.746 -36.329 1.00 95.69 68 GLU A C 1
ATOM 529 O O . GLU A 1 68 ? 27.451 7.780 -35.526 1.00 95.69 68 GLU A O 1
ATOM 534 N N . ALA A 1 69 ? 29.566 7.225 -35.997 1.00 94.50 69 ALA A N 1
ATOM 535 C CA . ALA A 1 69 ? 29.857 6.697 -34.667 1.00 94.50 69 ALA A CA 1
ATOM 536 C C . ALA A 1 69 ? 29.819 7.788 -33.583 1.00 94.50 69 ALA A C 1
ATOM 538 O O . ALA A 1 69 ? 29.379 7.526 -32.462 1.00 94.50 69 ALA A O 1
ATOM 539 N N . GLY A 1 70 ? 30.270 9.006 -33.897 1.00 95.56 70 GLY A N 1
ATOM 540 C CA . GLY A 1 70 ? 30.166 10.170 -33.018 1.00 95.56 70 GLY A CA 1
ATOM 541 C C . GLY A 1 70 ? 28.713 10.557 -32.746 1.00 95.56 70 GLY A C 1
ATOM 542 O O . GLY A 1 70 ? 28.315 10.653 -31.584 1.00 95.56 70 GLY A O 1
ATOM 543 N N . ASP A 1 71 ? 27.913 10.690 -33.802 1.00 96.19 71 ASP A N 1
ATOM 544 C CA . ASP A 1 71 ? 26.491 11.035 -33.723 1.00 96.19 71 ASP A CA 1
ATOM 545 C C . ASP A 1 71 ? 25.706 9.953 -32.958 1.00 96.19 71 ASP A C 1
ATOM 547 O O . ASP A 1 71 ? 24.914 10.261 -32.065 1.00 96.19 71 ASP A O 1
ATOM 551 N N . ALA A 1 72 ? 25.990 8.671 -33.218 1.00 94.31 72 ALA A N 1
ATOM 552 C CA . ALA A 1 72 ? 25.386 7.549 -32.501 1.00 94.31 72 ALA A CA 1
ATOM 553 C C . ALA A 1 72 ? 25.741 7.552 -31.006 1.00 94.31 72 ALA A C 1
ATOM 555 O O . ALA A 1 72 ? 24.873 7.312 -30.165 1.00 94.31 72 ALA A O 1
ATOM 556 N N . ARG A 1 73 ? 26.995 7.865 -30.648 1.00 95.62 73 ARG A N 1
ATOM 557 C CA . ARG A 1 73 ? 27.419 7.998 -29.243 1.00 95.62 73 ARG A CA 1
ATOM 558 C C . ARG A 1 73 ? 26.724 9.162 -28.545 1.00 95.62 73 ARG A C 1
ATOM 560 O O . ARG A 1 73 ? 26.308 9.004 -27.401 1.00 95.62 73 ARG A O 1
ATOM 567 N N . GLN A 1 74 ? 26.561 10.301 -29.219 1.00 95.88 74 GLN A N 1
ATOM 568 C CA . GLN A 1 74 ? 25.825 11.442 -28.667 1.00 95.88 74 GLN A CA 1
ATOM 569 C C . GLN A 1 74 ? 24.345 11.107 -28.456 1.00 95.88 74 GLN A C 1
ATOM 571 O O . GLN A 1 74 ? 23.802 11.370 -27.383 1.00 95.88 74 GLN A O 1
ATOM 576 N N . ALA A 1 75 ? 23.704 10.471 -29.439 1.00 95.62 75 ALA A N 1
ATOM 577 C CA . ALA A 1 75 ? 22.313 10.046 -29.334 1.00 95.62 75 ALA A CA 1
ATOM 578 C C . ALA A 1 75 ? 22.108 9.025 -28.203 1.00 95.62 75 ALA A C 1
ATOM 580 O O . ALA A 1 75 ? 21.151 9.146 -27.435 1.00 95.62 75 ALA A O 1
ATOM 581 N N . ALA A 1 76 ? 23.026 8.062 -28.063 1.00 94.69 76 ALA A N 1
ATOM 582 C CA . ALA A 1 76 ? 23.021 7.097 -26.968 1.00 94.69 76 ALA A CA 1
ATOM 583 C C . ALA A 1 76 ? 23.197 7.786 -25.607 1.00 94.69 76 ALA A C 1
ATOM 585 O O . ALA A 1 76 ? 22.430 7.508 -24.690 1.00 94.69 76 ALA A O 1
ATOM 586 N N . GLY A 1 77 ? 24.134 8.733 -25.488 1.00 95.25 77 GLY A N 1
ATOM 587 C CA . GLY A 1 77 ? 24.324 9.526 -24.270 1.00 95.25 77 GLY A CA 1
ATOM 588 C C . GLY A 1 77 ? 23.061 10.291 -23.869 1.00 95.25 77 GLY A C 1
ATOM 589 O O . GLY A 1 77 ? 22.594 10.165 -22.740 1.00 95.25 77 GLY A O 1
ATOM 590 N N . ALA A 1 78 ? 22.436 10.992 -24.818 1.00 95.69 78 ALA A N 1
ATOM 591 C CA . ALA A 1 78 ? 21.192 11.724 -24.576 1.00 95.69 78 ALA A CA 1
ATOM 592 C C . ALA A 1 78 ? 20.007 10.802 -24.231 1.00 95.69 78 ALA A C 1
ATOM 594 O O . ALA A 1 78 ? 19.089 11.207 -23.516 1.00 95.69 78 ALA A O 1
ATOM 595 N N . ALA A 1 79 ? 19.979 9.576 -24.764 1.00 94.50 79 ALA A N 1
ATOM 596 C CA . ALA A 1 79 ? 18.966 8.582 -24.419 1.00 94.50 79 ALA A CA 1
ATOM 597 C C . ALA A 1 79 ? 19.172 8.031 -23.000 1.00 94.50 79 ALA A C 1
ATOM 599 O O . ALA A 1 79 ? 18.197 7.914 -22.263 1.00 94.50 79 ALA A O 1
ATOM 600 N N . ILE A 1 80 ? 20.421 7.758 -22.609 1.00 96.00 80 ILE A N 1
ATOM 601 C CA . ILE A 1 80 ? 20.783 7.321 -21.253 1.00 96.00 80 ILE A CA 1
ATOM 602 C C . ILE A 1 80 ? 20.415 8.399 -20.231 1.00 96.00 80 ILE A C 1
ATOM 604 O O . ILE A 1 80 ? 19.792 8.090 -19.221 1.00 96.00 80 ILE A O 1
ATOM 608 N N . GLU A 1 81 ? 20.722 9.666 -20.510 1.00 94.56 81 GLU A N 1
ATOM 609 C CA . GLU A 1 81 ? 20.367 10.775 -19.619 1.00 94.56 81 GLU A CA 1
ATOM 610 C C . GLU A 1 81 ? 18.846 10.913 -19.462 1.00 94.56 81 GLU A C 1
ATOM 612 O O . GLU A 1 81 ? 18.332 11.010 -18.348 1.00 94.56 81 GLU A O 1
ATOM 617 N N . ARG A 1 82 ? 18.092 10.834 -20.568 1.00 95.06 82 ARG A N 1
ATOM 618 C CA . ARG A 1 82 ? 16.622 10.842 -20.521 1.00 95.06 82 ARG A CA 1
ATOM 619 C C . ARG A 1 82 ? 16.054 9.653 -19.749 1.00 95.06 82 ARG A C 1
ATOM 621 O O . ARG A 1 82 ? 15.070 9.832 -19.034 1.00 95.06 82 ARG A O 1
ATOM 628 N N . ALA A 1 83 ? 16.652 8.471 -19.888 1.00 93.81 83 ALA A N 1
ATOM 629 C CA . ALA A 1 83 ? 16.254 7.285 -19.138 1.00 93.81 83 ALA A CA 1
ATOM 630 C C . ALA A 1 83 ? 16.513 7.467 -17.637 1.00 93.81 83 ALA A C 1
ATOM 632 O O . ALA A 1 83 ? 15.594 7.265 -16.852 1.00 93.81 83 ALA A O 1
ATOM 633 N N . ALA A 1 84 ? 17.691 7.961 -17.248 1.00 94.94 84 ALA A N 1
ATOM 634 C CA . ALA A 1 84 ? 18.026 8.227 -15.849 1.00 94.94 84 ALA A CA 1
ATOM 635 C C . ALA A 1 84 ? 17.054 9.230 -15.201 1.00 94.94 84 ALA A C 1
ATOM 637 O O . ALA A 1 84 ? 16.530 8.980 -14.117 1.00 94.94 84 ALA A O 1
ATOM 638 N N . VAL A 1 85 ? 16.728 10.327 -15.897 1.00 95.88 85 VAL A N 1
ATOM 639 C CA . VAL A 1 85 ? 15.742 11.312 -15.413 1.00 95.88 85 VAL A CA 1
ATOM 640 C C . VAL A 1 85 ? 14.339 10.704 -15.305 1.00 95.88 85 VAL A C 1
ATOM 642 O O . VAL A 1 85 ? 13.587 11.024 -14.382 1.00 95.88 85 VAL A O 1
ATOM 645 N N . ALA A 1 86 ? 13.947 9.844 -16.248 1.00 93.38 86 ALA A N 1
ATOM 646 C CA . ALA A 1 86 ? 12.654 9.166 -16.201 1.00 93.38 86 ALA A CA 1
ATOM 647 C C . ALA A 1 86 ? 12.574 8.167 -15.035 1.00 93.38 86 ALA A C 1
ATOM 649 O O . ALA A 1 86 ? 11.559 8.135 -14.339 1.00 93.38 86 ALA A O 1
ATOM 650 N N . GLU A 1 87 ? 13.639 7.402 -14.794 1.00 95.31 87 GLU A N 1
ATOM 651 C CA . GLU A 1 87 ? 13.756 6.471 -13.669 1.00 95.31 87 GLU A CA 1
ATOM 652 C C . GLU A 1 87 ? 13.707 7.202 -12.324 1.00 95.31 87 GLU A C 1
ATOM 654 O O . GLU A 1 87 ? 12.953 6.799 -11.439 1.00 95.31 87 GLU A O 1
ATOM 659 N N . GLU A 1 88 ? 14.418 8.323 -12.186 1.00 95.06 88 GLU A N 1
ATOM 660 C CA . GLU A 1 88 ? 14.377 9.154 -10.978 1.00 95.06 88 GLU A CA 1
ATOM 661 C C . GLU A 1 88 ? 12.959 9.677 -10.706 1.00 95.06 88 GLU A C 1
ATOM 663 O O . GLU A 1 88 ? 12.430 9.541 -9.600 1.00 95.06 88 GLU A O 1
ATOM 668 N N . ARG A 1 89 ? 12.286 10.215 -11.732 1.00 95.12 89 ARG A N 1
ATOM 669 C CA . ARG A 1 89 ? 10.897 10.686 -11.608 1.00 95.12 89 ARG A CA 1
ATOM 670 C C . ARG A 1 89 ? 9.937 9.557 -11.249 1.00 95.12 89 ARG A C 1
ATOM 672 O O . ARG A 1 89 ? 9.037 9.773 -10.437 1.00 95.12 89 ARG A O 1
ATOM 679 N N . ALA A 1 90 ? 10.119 8.371 -11.827 1.00 93.31 90 ALA A N 1
ATOM 680 C CA . ALA A 1 90 ? 9.318 7.198 -11.499 1.00 93.31 90 ALA A CA 1
ATOM 681 C C . ALA A 1 90 ? 9.541 6.758 -10.044 1.00 93.31 90 ALA A C 1
ATOM 683 O O . ALA A 1 90 ? 8.574 6.477 -9.338 1.00 93.31 90 ALA A O 1
ATOM 684 N N . ALA A 1 91 ? 10.786 6.771 -9.560 1.00 94.25 91 ALA A N 1
ATOM 685 C CA . ALA A 1 91 ? 11.106 6.459 -8.170 1.00 94.25 91 ALA A CA 1
ATOM 686 C C . ALA A 1 91 ? 10.446 7.448 -7.194 1.00 94.25 91 ALA A C 1
ATOM 688 O O . ALA A 1 91 ? 9.810 7.022 -6.228 1.00 94.25 91 ALA A O 1
ATOM 689 N N . ILE A 1 92 ? 10.516 8.753 -7.476 1.00 94.12 92 ILE A N 1
ATOM 690 C CA . ILE A 1 92 ? 9.862 9.795 -6.666 1.00 94.12 92 ILE A CA 1
ATOM 691 C C . ILE A 1 92 ? 8.337 9.620 -6.673 1.00 94.12 92 ILE A C 1
ATOM 693 O O . ILE A 1 92 ? 7.694 9.692 -5.624 1.00 94.12 92 ILE A O 1
ATOM 697 N N . ALA A 1 93 ? 7.742 9.363 -7.842 1.00 92.44 93 ALA A N 1
ATOM 698 C CA . ALA A 1 93 ? 6.305 9.132 -7.962 1.00 92.44 93 ALA A CA 1
ATOM 699 C C . ALA A 1 93 ? 5.857 7.898 -7.163 1.00 92.44 93 ALA A C 1
ATOM 701 O O . ALA A 1 93 ? 4.853 7.966 -6.456 1.00 92.44 93 ALA A O 1
ATOM 702 N N . ASN A 1 94 ? 6.630 6.809 -7.211 1.00 94.31 94 ASN A N 1
ATOM 703 C CA . ASN A 1 94 ? 6.358 5.593 -6.447 1.00 94.31 94 ASN A CA 1
ATOM 704 C C . ASN A 1 94 ? 6.445 5.835 -4.936 1.00 94.31 94 ASN A C 1
ATOM 706 O O . ASN A 1 94 ? 5.549 5.423 -4.204 1.00 94.31 94 ASN A O 1
ATOM 710 N N . GLN A 1 95 ? 7.468 6.553 -4.461 1.00 93.69 95 GLN A N 1
ATOM 711 C CA . GLN A 1 95 ? 7.580 6.914 -3.042 1.00 93.69 95 GLN A CA 1
ATOM 712 C C . GLN A 1 95 ? 6.386 7.750 -2.570 1.00 93.69 95 GLN A C 1
ATOM 714 O O . GLN A 1 95 ? 5.838 7.504 -1.495 1.00 93.69 95 GLN A O 1
ATOM 719 N N . LYS A 1 96 ? 5.945 8.717 -3.385 1.00 94.25 96 LYS A N 1
ATOM 720 C CA . LYS A 1 96 ? 4.771 9.536 -3.071 1.00 94.25 96 LYS A CA 1
ATOM 721 C C . LYS A 1 96 ? 3.486 8.704 -3.049 1.00 94.25 96 LYS A C 1
ATOM 723 O O . LYS A 1 96 ? 2.684 8.861 -2.132 1.00 94.25 96 LYS A O 1
ATOM 728 N N . ALA A 1 97 ? 3.302 7.817 -4.025 1.00 90.44 97 ALA A N 1
ATOM 729 C CA . ALA A 1 97 ? 2.141 6.935 -4.092 1.00 90.44 97 ALA A CA 1
ATOM 730 C C . ALA A 1 97 ? 2.072 5.995 -2.880 1.00 90.44 97 ALA A C 1
ATOM 732 O O . ALA A 1 97 ? 0.999 5.825 -2.305 1.00 90.44 97 ALA A O 1
ATOM 733 N N . GLU A 1 98 ? 3.209 5.451 -2.445 1.00 92.19 98 GLU A N 1
ATOM 734 C CA . GLU A 1 98 ? 3.282 4.606 -1.252 1.00 92.19 98 GLU A CA 1
ATOM 735 C C . GLU A 1 98 ? 2.971 5.400 0.024 1.00 92.19 98 GLU A C 1
ATOM 737 O O . GLU A 1 98 ? 2.178 4.962 0.857 1.00 92.19 98 GLU A O 1
ATOM 742 N N . ALA A 1 99 ? 3.508 6.617 0.158 1.00 89.88 99 ALA A N 1
ATOM 743 C CA . ALA A 1 99 ? 3.184 7.492 1.283 1.00 89.88 99 ALA A CA 1
ATOM 744 C C . ALA A 1 99 ? 1.681 7.828 1.339 1.00 89.88 99 ALA A C 1
ATOM 746 O O . ALA A 1 99 ? 1.067 7.771 2.408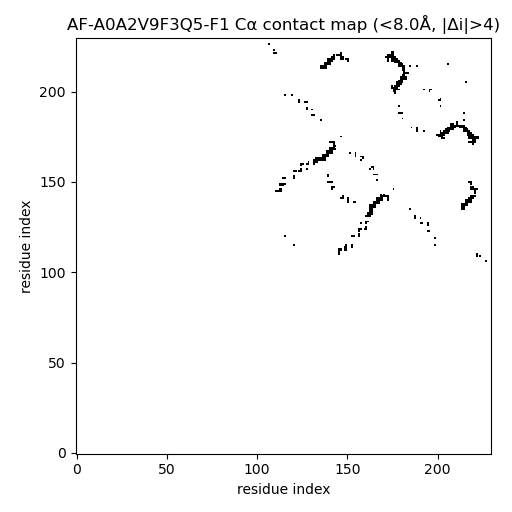 1.00 89.88 99 ALA A O 1
ATOM 747 N N . GLU A 1 100 ? 1.065 8.127 0.191 1.00 91.31 100 GLU A N 1
ATOM 748 C CA . GLU A 1 100 ? -0.381 8.346 0.090 1.00 91.31 100 GLU A CA 1
ATOM 749 C C . GLU A 1 100 ? -1.181 7.076 0.397 1.00 91.31 100 GLU A C 1
ATOM 751 O O . GLU A 1 100 ? -2.207 7.153 1.077 1.00 91.31 100 GLU A O 1
ATOM 756 N N . HIS A 1 101 ? -0.723 5.909 -0.061 1.00 88.12 101 HIS A N 1
ATOM 757 C CA . HIS A 1 101 ? -1.349 4.625 0.241 1.00 88.12 101 HIS A CA 1
ATOM 758 C C . HIS A 1 101 ? -1.347 4.358 1.748 1.00 88.12 101 HIS A C 1
ATOM 760 O O . HIS A 1 101 ? -2.405 4.124 2.334 1.00 88.12 101 HIS A O 1
ATOM 766 N N . ILE A 1 102 ? -0.193 4.499 2.402 1.00 87.62 102 ILE A N 1
ATOM 767 C CA . ILE A 1 102 ? -0.053 4.348 3.854 1.00 87.62 102 ILE A CA 1
ATOM 768 C C . ILE A 1 102 ? -0.956 5.345 4.590 1.00 87.62 102 ILE A C 1
ATOM 770 O O . ILE A 1 102 ? -1.648 4.966 5.538 1.00 87.62 102 ILE A O 1
ATOM 774 N N . ALA A 1 103 ? -0.991 6.610 4.163 1.00 82.00 103 ALA A N 1
ATOM 775 C CA . ALA A 1 103 ? -1.858 7.623 4.763 1.00 82.00 103 ALA A CA 1
ATOM 776 C C . ALA A 1 103 ? -3.348 7.262 4.622 1.00 82.00 103 ALA A C 1
ATOM 778 O O . ALA A 1 103 ? -4.101 7.364 5.593 1.00 82.00 103 ALA A O 1
ATOM 779 N N . ARG A 1 104 ? -3.773 6.771 3.449 1.00 82.94 104 ARG A N 1
ATOM 780 C CA . ARG A 1 104 ? -5.147 6.300 3.211 1.00 82.94 104 ARG A CA 1
ATOM 781 C C . ARG A 1 104 ? -5.493 5.086 4.061 1.00 82.94 104 ARG A C 1
ATOM 783 O O . ARG A 1 104 ? -6.574 5.063 4.637 1.00 82.94 104 ARG A O 1
ATOM 790 N N . VAL A 1 105 ? -4.598 4.106 4.176 1.00 82.81 105 VAL A N 1
ATOM 791 C CA . VAL A 1 105 ? -4.813 2.915 5.014 1.00 82.81 105 VAL A CA 1
ATOM 792 C C . VAL A 1 105 ? -4.929 3.307 6.486 1.00 82.81 105 VAL A C 1
ATOM 794 O O . VAL A 1 105 ? -5.835 2.834 7.175 1.00 82.81 105 VAL A O 1
ATOM 797 N N . LYS A 1 106 ? -4.073 4.216 6.970 1.00 76.69 106 LYS A N 1
ATOM 798 C CA . LYS A 1 106 ? -4.166 4.769 8.331 1.00 76.69 106 LYS A CA 1
ATOM 799 C C . LYS A 1 106 ? -5.499 5.484 8.561 1.00 76.69 106 LYS A C 1
ATOM 801 O O . LYS A 1 106 ? -6.139 5.235 9.579 1.00 76.69 106 LYS A O 1
ATOM 806 N N . LEU A 1 107 ? -5.941 6.316 7.617 1.00 76.38 107 LEU A N 1
ATOM 807 C CA . LEU A 1 107 ? -7.227 7.011 7.702 1.00 76.38 107 LEU A CA 1
ATOM 808 C C . LEU A 1 107 ? -8.404 6.027 7.685 1.00 76.38 107 LEU A C 1
ATOM 810 O O . LEU A 1 107 ? -9.272 6.109 8.547 1.00 76.38 107 LEU A O 1
ATOM 814 N N . ALA A 1 108 ? -8.400 5.062 6.762 1.00 71.44 108 ALA A N 1
ATOM 815 C CA . ALA A 1 108 ? -9.417 4.018 6.666 1.00 71.44 108 ALA A CA 1
ATOM 816 C C . ALA A 1 108 ? -9.508 3.207 7.967 1.00 71.44 108 ALA A C 1
ATOM 818 O O . ALA A 1 108 ? -10.598 2.971 8.475 1.00 71.44 108 ALA A O 1
ATOM 819 N N . SER A 1 109 ? -8.363 2.860 8.557 1.00 71.62 109 SER A N 1
ATOM 820 C CA . SER A 1 109 ? -8.286 2.150 9.841 1.00 71.62 109 SER A CA 1
ATOM 821 C C . SER A 1 109 ? -8.747 3.009 11.025 1.00 71.62 109 SER A C 1
ATOM 823 O O . SER A 1 109 ? -9.229 2.481 12.028 1.00 71.62 109 SER A O 1
ATOM 825 N N . ALA A 1 110 ? -8.592 4.333 10.940 1.00 68.00 110 ALA A N 1
ATOM 826 C CA . ALA A 1 110 ? -9.057 5.264 11.962 1.00 68.00 110 ALA A CA 1
ATOM 827 C C . ALA A 1 110 ? -10.584 5.437 11.938 1.00 68.00 110 ALA A C 1
ATOM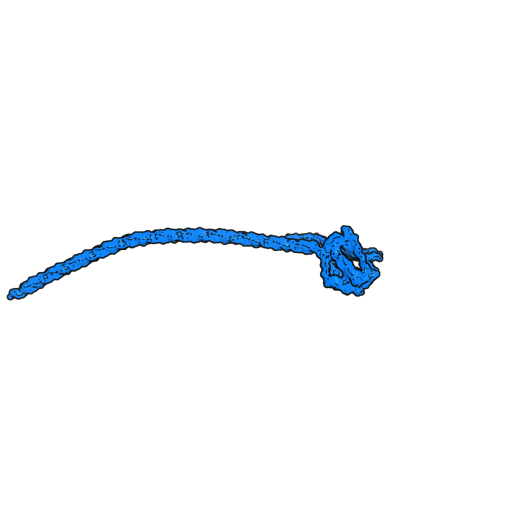 829 O O . ALA A 1 110 ? -11.184 5.519 13.009 1.00 68.00 110 ALA A O 1
ATOM 830 N N . ILE A 1 111 ? -11.199 5.450 10.749 1.00 68.56 111 ILE A N 1
ATOM 831 C CA . ILE A 1 111 ? -12.653 5.627 10.568 1.00 68.56 111 ILE A CA 1
ATOM 832 C C . ILE A 1 111 ? -13.437 4.310 10.517 1.00 68.56 111 ILE A C 1
ATOM 834 O O . ILE A 1 111 ? -14.665 4.338 10.578 1.00 68.56 111 ILE A O 1
ATOM 838 N N . ALA A 1 112 ? -12.757 3.167 10.377 1.00 65.75 112 ALA A N 1
ATOM 839 C CA . ALA A 1 112 ? -13.400 1.860 10.341 1.00 65.75 112 ALA A CA 1
ATOM 840 C C . ALA A 1 112 ? -14.238 1.631 11.616 1.00 65.75 112 ALA A C 1
ATOM 842 O O . ALA A 1 112 ? -13.733 1.865 12.723 1.00 65.75 112 ALA A O 1
ATOM 843 N N . PRO A 1 113 ? -15.493 1.151 11.488 1.00 67.88 113 PRO A N 1
ATOM 844 C CA . PRO A 1 113 ? -16.313 0.797 12.637 1.00 67.88 113 PRO A CA 1
ATOM 845 C C . PRO A 1 113 ? -15.585 -0.192 13.544 1.00 67.88 113 PRO A C 1
ATOM 847 O O . PRO A 1 113 ? -15.035 -1.197 13.087 1.00 67.88 113 PRO A O 1
ATOM 850 N N . ARG A 1 114 ? -15.578 0.090 14.849 1.00 77.50 114 ARG A N 1
ATOM 851 C CA . ARG A 1 114 ? -15.006 -0.834 15.830 1.00 77.50 114 ARG A CA 1
ATOM 852 C C . ARG A 1 114 ? -15.912 -2.058 15.933 1.00 77.50 114 ARG A C 1
ATOM 854 O O . ARG A 1 114 ? -17.131 -1.928 15.990 1.00 77.50 114 ARG A O 1
ATOM 861 N N . SER A 1 115 ? -15.309 -3.239 15.979 1.00 84.31 115 SER A N 1
ATOM 862 C CA . SER A 1 115 ? -16.019 -4.506 16.133 1.00 84.31 115 SER A CA 1
ATOM 863 C C . SER A 1 115 ? -15.156 -5.484 16.914 1.00 84.31 115 SER A C 1
ATOM 865 O O . SER A 1 115 ? -13.936 -5.505 16.763 1.00 84.31 115 SER A O 1
ATOM 867 N N . LEU A 1 116 ? -15.803 -6.316 17.716 1.00 86.62 116 LEU A N 1
ATOM 868 C CA . LEU A 1 116 ? -15.227 -7.484 18.358 1.00 86.62 116 LEU A CA 1
ATOM 869 C C . LEU A 1 116 ? -15.313 -8.681 17.409 1.00 86.62 116 LEU A C 1
ATOM 871 O O . LEU A 1 116 ? -16.306 -8.862 16.699 1.00 86.62 116 LEU A O 1
ATOM 875 N N . ALA A 1 117 ? -14.277 -9.514 17.408 1.00 89.62 117 ALA A N 1
ATOM 876 C CA . ALA A 1 117 ? -14.330 -10.826 16.781 1.00 89.62 117 ALA A CA 1
ATOM 877 C C . ALA A 1 117 ? -15.219 -11.775 17.602 1.00 89.62 117 ALA A C 1
ATOM 879 O O . ALA A 1 117 ? -15.340 -11.643 18.820 1.00 89.62 117 ALA A O 1
ATOM 880 N N . ILE A 1 118 ? -15.792 -12.791 16.953 1.00 89.69 118 ILE A N 1
ATOM 881 C CA . ILE A 1 118 ? -16.661 -13.780 17.617 1.00 89.69 118 ILE A CA 1
ATOM 882 C C . ILE A 1 118 ? -15.937 -14.485 18.777 1.00 89.69 118 ILE A C 1
ATOM 884 O O . ILE A 1 118 ? -16.536 -14.717 19.824 1.00 89.69 118 ILE A O 1
ATOM 888 N N . SER A 1 119 ? -14.646 -14.800 18.621 1.00 91.25 119 SER A N 1
ATOM 889 C CA . SER A 1 119 ? -13.830 -15.376 19.699 1.00 91.25 119 SER A CA 1
ATOM 890 C C . SER A 1 119 ? -13.720 -14.436 20.900 1.00 91.25 119 SER A C 1
ATOM 892 O O . SER A 1 119 ? -13.926 -14.870 22.026 1.00 91.25 119 SER A O 1
ATOM 894 N N . GLN A 1 120 ? -13.495 -13.141 20.663 1.00 91.88 120 GLN A N 1
ATOM 895 C CA . GLN A 1 120 ? -13.404 -12.135 21.723 1.00 91.88 120 GLN A CA 1
ATOM 896 C C . GLN A 1 120 ? -14.727 -11.981 22.475 1.00 91.88 120 GLN A C 1
ATOM 898 O O . GLN A 1 120 ? -14.711 -11.827 23.691 1.00 91.88 120 GLN A O 1
ATOM 903 N N . ILE A 1 121 ? -15.863 -12.048 21.771 1.00 93.00 121 ILE A N 1
ATOM 904 C CA . ILE A 1 121 ? -17.190 -12.029 22.403 1.00 93.00 121 ILE A CA 1
ATOM 905 C C . ILE A 1 121 ? -17.334 -13.222 23.352 1.00 93.00 121 ILE A C 1
ATOM 907 O O . ILE A 1 121 ? -17.695 -13.027 24.508 1.00 93.00 121 ILE A O 1
ATOM 911 N N . ARG A 1 122 ? -16.993 -14.437 22.905 1.00 94.00 122 ARG A N 1
ATOM 912 C CA . ARG A 1 122 ? -17.066 -15.642 23.751 1.00 94.00 122 ARG A CA 1
ATOM 913 C C . ARG A 1 122 ? -16.165 -15.548 24.973 1.00 94.00 122 ARG A C 1
ATOM 915 O O . ARG A 1 122 ? -16.612 -15.835 26.073 1.00 94.00 122 ARG A O 1
ATOM 922 N N . GLU A 1 123 ? -14.930 -15.089 24.795 1.00 94.12 123 GLU A N 1
ATOM 923 C CA . GLU A 1 123 ? -14.009 -14.902 25.915 1.00 94.12 123 GLU A CA 1
ATOM 924 C C . GLU A 1 123 ? -14.538 -13.882 26.933 1.00 94.12 123 GLU A C 1
ATOM 926 O O . GLU A 1 123 ? -14.413 -14.103 28.132 1.00 94.12 123 GLU A O 1
ATOM 931 N N . ILE A 1 124 ? -15.156 -12.782 26.478 1.00 93.88 124 ILE A N 1
ATOM 932 C CA . ILE A 1 124 ? -15.808 -11.812 27.373 1.00 93.88 124 ILE A CA 1
ATOM 933 C C . ILE A 1 124 ? -16.940 -12.489 28.147 1.00 93.88 124 ILE A C 1
ATOM 935 O O . ILE A 1 124 ? -17.018 -12.339 29.363 1.00 93.88 124 ILE A O 1
ATOM 939 N N . VAL A 1 125 ? -17.804 -13.242 27.461 1.00 95.94 125 VAL A N 1
ATOM 940 C CA . VAL A 1 125 ? -18.917 -13.963 28.092 1.00 95.94 125 VAL A CA 1
ATOM 941 C C . VAL A 1 125 ? -18.398 -14.942 29.148 1.00 95.94 125 VAL A C 1
ATOM 943 O O . VAL A 1 125 ? -18.891 -14.943 30.274 1.00 95.94 125 VAL A O 1
ATOM 946 N N . ASP A 1 126 ? -17.389 -15.746 28.815 1.00 96.12 126 ASP A N 1
ATOM 947 C CA . ASP A 1 126 ? -16.833 -16.756 29.716 1.00 96.12 126 ASP A CA 1
ATOM 948 C C . ASP A 1 126 ? -16.113 -16.134 30.922 1.00 96.12 126 ASP A C 1
ATOM 950 O O . ASP A 1 126 ? -16.251 -16.639 32.036 1.00 96.12 126 ASP A O 1
ATOM 954 N N . GLU A 1 127 ? -15.399 -15.018 30.737 1.00 94.94 127 GLU A N 1
ATOM 955 C CA . GLU A 1 127 ? -14.767 -14.270 31.834 1.00 94.94 127 GLU A CA 1
ATOM 956 C C . GLU A 1 127 ? -15.799 -13.629 32.776 1.00 94.94 127 GLU A C 1
ATOM 958 O O . GLU A 1 127 ? -15.541 -13.493 33.973 1.00 94.94 127 GLU A O 1
ATOM 963 N N . LEU A 1 128 ? -16.964 -13.237 32.253 1.00 94.81 128 LEU A N 1
ATOM 964 C CA . LEU A 1 128 ? -17.995 -12.537 33.016 1.00 94.81 128 LEU A CA 1
ATOM 965 C C . LEU A 1 128 ? -19.026 -13.456 33.667 1.00 94.81 128 LEU A C 1
ATOM 967 O O . LEU A 1 128 ? -19.601 -13.085 34.689 1.00 94.81 128 LEU A O 1
ATOM 971 N N . ARG A 1 129 ? -19.237 -14.662 33.138 1.00 94.81 129 ARG A N 1
ATOM 972 C CA . ARG A 1 129 ? -20.202 -15.633 33.674 1.00 94.81 129 ARG A CA 1
ATOM 973 C C . ARG A 1 129 ? -20.041 -15.913 35.184 1.00 94.81 129 ARG A C 1
ATOM 975 O O . ARG A 1 129 ? -21.064 -15.979 35.858 1.00 94.81 129 ARG A O 1
ATOM 982 N N . PRO A 1 130 ? -18.825 -16.030 35.765 1.00 93.19 130 PRO A N 1
ATOM 983 C CA . PRO A 1 130 ? -18.658 -16.293 37.201 1.00 93.19 130 PRO A CA 1
ATOM 984 C C . PRO A 1 130 ? -19.111 -15.152 38.119 1.00 93.19 130 PRO A C 1
ATOM 986 O O . PRO A 1 130 ? -19.357 -15.381 39.300 1.00 93.19 130 PRO A O 1
ATOM 989 N N . VAL A 1 131 ? -19.175 -13.924 37.600 1.00 90.44 131 VAL A N 1
ATOM 990 C CA . VAL A 1 131 ? -19.541 -12.716 38.358 1.00 90.44 131 VAL A CA 1
ATOM 991 C C . VAL A 1 131 ? -20.902 -12.155 37.946 1.00 90.44 131 VAL A C 1
ATOM 993 O O . VAL A 1 131 ? -21.354 -11.158 38.511 1.00 90.44 131 VAL A O 1
ATOM 996 N N . ALA A 1 132 ? -21.539 -12.760 36.942 1.00 90.44 132 ALA A N 1
ATOM 997 C CA . ALA A 1 132 ? -22.805 -12.302 36.409 1.00 90.44 132 ALA A CA 1
ATOM 998 C C . ALA A 1 132 ? -23.941 -12.543 37.405 1.00 90.44 132 ALA A C 1
ATOM 1000 O O . ALA A 1 132 ? -24.113 -13.640 37.935 1.00 90.44 132 ALA A O 1
ATOM 1001 N N . ASN A 1 133 ? -24.732 -11.498 37.635 1.00 87.56 133 ASN A N 1
ATOM 1002 C CA . ASN A 1 133 ? -25.937 -11.550 38.450 1.00 87.56 133 ASN A CA 1
ATOM 1003 C C . ASN A 1 133 ? -27.020 -10.686 37.785 1.00 87.56 133 ASN A C 1
ATOM 1005 O O . ASN A 1 133 ? -26.748 -9.559 37.366 1.00 87.56 133 ASN A O 1
ATOM 1009 N N . ALA A 1 134 ? -28.243 -11.212 37.703 1.00 86.44 134 ALA A N 1
ATOM 1010 C CA . ALA A 1 134 ? -29.402 -10.513 37.158 1.00 86.44 134 ALA A CA 1
ATOM 1011 C C . ALA A 1 134 ? -29.796 -9.267 37.978 1.00 86.44 134 ALA A C 1
ATOM 1013 O O . ALA A 1 134 ? -30.362 -8.335 37.410 1.00 86.44 134 ALA A O 1
ATOM 1014 N N . ASP A 1 135 ? -29.439 -9.212 39.265 1.00 87.56 135 ASP A N 1
ATOM 1015 C CA . ASP A 1 135 ? -29.664 -8.045 40.132 1.00 87.56 135 ASP A CA 1
ATOM 1016 C C . ASP A 1 135 ? -28.724 -6.872 39.802 1.00 87.56 135 ASP A C 1
ATOM 1018 O O . ASP A 1 135 ? -28.950 -5.735 40.214 1.00 87.56 135 ASP A O 1
ATOM 1022 N N . ILE A 1 136 ? -27.652 -7.128 39.045 1.00 88.50 136 ILE A N 1
ATOM 1023 C CA . ILE A 1 136 ? -26.739 -6.085 38.584 1.00 88.50 136 ILE A CA 1
ATOM 1024 C C . ILE A 1 136 ? -27.298 -5.518 37.282 1.00 88.50 136 ILE A C 1
ATOM 1026 O O . ILE A 1 136 ? -27.162 -6.101 36.201 1.00 88.50 136 ILE A O 1
ATOM 1030 N N . HIS A 1 137 ? -27.929 -4.353 37.394 1.00 92.69 137 HIS A N 1
ATOM 1031 C CA . HIS A 1 137 ? -28.460 -3.629 36.250 1.00 92.69 137 HIS A CA 1
ATOM 1032 C C . HIS A 1 137 ? -27.354 -2.851 35.530 1.00 92.69 137 HIS A C 1
ATOM 1034 O O . HIS A 1 137 ? -26.625 -2.064 36.137 1.00 92.69 137 HIS A O 1
ATOM 1040 N N . ILE A 1 138 ? -27.254 -3.054 34.218 1.00 94.38 138 ILE A N 1
ATOM 1041 C CA . ILE A 1 138 ? -26.281 -2.395 33.349 1.00 94.38 138 ILE A CA 1
ATOM 1042 C C . ILE A 1 138 ? -27.023 -1.639 32.248 1.00 94.38 138 ILE A C 1
ATOM 1044 O O . ILE A 1 138 ? -27.884 -2.192 31.568 1.00 94.38 138 ILE A O 1
ATOM 1048 N N . THR A 1 139 ? -26.655 -0.386 32.023 1.00 93.69 139 THR A N 1
ATOM 1049 C CA . THR A 1 139 ? -27.091 0.416 30.884 1.00 93.69 139 THR A CA 1
ATOM 1050 C C . THR A 1 139 ? -25.928 0.580 29.915 1.00 93.69 139 THR A C 1
ATOM 1052 O O . THR A 1 139 ? -24.894 1.151 30.265 1.00 93.69 139 THR A O 1
ATOM 1055 N N . VAL A 1 140 ? -26.104 0.097 28.687 1.00 92.44 140 VAL A N 1
ATOM 1056 C CA . VAL A 1 140 ? -25.180 0.338 27.578 1.00 92.44 140 VAL A CA 1
ATOM 1057 C C . VAL A 1 140 ? -25.702 1.521 26.774 1.00 92.44 140 VAL A C 1
ATOM 1059 O O . VAL A 1 140 ? -26.754 1.432 26.142 1.00 92.44 140 VAL A O 1
ATOM 1062 N N . GLU A 1 141 ? -24.974 2.630 26.812 1.00 90.12 141 GLU A N 1
ATOM 1063 C CA . GLU A 1 141 ? -25.285 3.840 26.060 1.00 90.12 141 GLU A CA 1
ATOM 1064 C C . GLU A 1 141 ? -24.558 3.836 24.719 1.00 90.12 141 GLU A C 1
ATOM 1066 O O . GLU A 1 141 ? -23.331 3.714 24.667 1.00 90.12 141 GLU A O 1
ATOM 1071 N N . ILE A 1 142 ? -25.307 4.003 23.634 1.00 87.62 142 ILE A N 1
ATOM 1072 C CA . ILE A 1 142 ? -24.766 4.040 22.275 1.00 87.62 142 ILE A CA 1
ATOM 1073 C C . ILE A 1 142 ? -25.087 5.365 21.592 1.00 87.62 142 ILE A C 1
ATOM 1075 O O . ILE A 1 142 ? -26.145 5.951 21.811 1.00 87.62 142 ILE A O 1
ATOM 1079 N N . SER A 1 143 ? -24.175 5.813 20.734 1.00 80.06 143 SER A N 1
ATOM 1080 C CA . SER A 1 143 ? -24.449 6.857 19.746 1.00 80.06 143 SER A CA 1
ATOM 1081 C C . SER A 1 143 ? -24.879 6.207 18.431 1.00 80.06 143 SER A C 1
ATOM 1083 O O . SER A 1 143 ? -24.344 5.161 18.051 1.00 80.06 143 SER A O 1
ATOM 1085 N N . LEU A 1 144 ? -25.803 6.839 17.705 1.00 68.06 144 LEU A N 1
ATOM 1086 C CA . LEU A 1 144 ? -26.068 6.484 16.311 1.00 68.06 144 LEU A CA 1
ATOM 1087 C C . LEU A 1 144 ? -24.834 6.857 15.474 1.00 68.06 144 LEU A C 1
ATOM 1089 O O . LEU A 1 144 ? -24.432 8.019 15.453 1.00 68.06 144 LEU A O 1
ATOM 1093 N N . GLY A 1 145 ? -24.201 5.865 14.842 1.00 72.69 145 GLY A N 1
ATOM 1094 C CA . GLY A 1 145 ? -22.950 6.044 14.101 1.00 72.69 145 GLY A CA 1
ATOM 1095 C C . GLY A 1 145 ? -22.075 4.786 14.066 1.00 72.69 145 GLY A C 1
ATOM 1096 O O . GLY A 1 145 ? -22.560 3.665 14.238 1.00 72.69 145 GLY A O 1
ATOM 1097 N N . ASN A 1 146 ? -20.771 4.966 13.859 1.00 70.75 146 ASN A N 1
ATOM 1098 C CA . ASN A 1 146 ? -19.788 3.885 13.738 1.00 70.75 146 ASN A CA 1
ATOM 1099 C C . ASN A 1 146 ? -19.524 3.164 15.073 1.00 70.75 146 ASN A C 1
ATOM 1101 O O . ASN A 1 146 ? -18.945 2.074 15.078 1.00 70.75 146 ASN A O 1
ATOM 1105 N N . SER A 1 147 ? -19.939 3.743 16.206 1.00 75.62 147 SER A N 1
ATOM 1106 C CA . SER A 1 147 ? -19.804 3.130 17.534 1.00 75.62 147 SER A CA 1
ATOM 1107 C C . SER A 1 147 ? -20.967 2.216 17.936 1.00 75.62 147 SER A C 1
ATOM 1109 O O . SER A 1 147 ? -20.791 1.358 18.807 1.00 75.62 147 SER A O 1
ATOM 1111 N N . GLY A 1 148 ? -22.129 2.344 17.285 1.00 81.06 148 GLY A N 1
ATOM 1112 C CA . GLY A 1 148 ? -23.337 1.591 17.633 1.00 81.06 148 GLY A CA 1
ATOM 1113 C C . GLY A 1 148 ? -23.165 0.076 17.494 1.00 81.06 148 GLY A C 1
ATOM 1114 O O . GLY A 1 148 ? -23.613 -0.677 18.356 1.00 81.06 148 GLY A O 1
ATOM 1115 N N . GLY A 1 149 ? -22.439 -0.376 16.465 1.00 86.81 149 GLY A N 1
ATOM 1116 C CA . GLY A 1 149 ? -22.162 -1.800 16.243 1.00 86.81 149 GLY A CA 1
ATOM 1117 C C . GLY A 1 149 ? -21.399 -2.449 17.402 1.00 86.81 149 GLY A C 1
ATOM 1118 O O . GLY A 1 149 ? -21.815 -3.491 17.910 1.00 86.81 149 GLY A O 1
ATOM 1119 N N . LEU A 1 150 ? -20.333 -1.800 17.881 1.00 88.44 150 LEU A N 1
ATOM 1120 C CA . LEU A 1 150 ? -19.587 -2.256 19.056 1.00 88.44 150 LEU A CA 1
ATOM 1121 C C . LEU A 1 150 ? -20.462 -2.250 20.316 1.00 88.44 150 LEU A C 1
ATOM 1123 O O . LEU A 1 150 ? -20.424 -3.201 21.094 1.00 88.44 150 LEU A O 1
ATOM 1127 N N . GLY A 1 151 ? -21.264 -1.201 20.513 1.00 89.94 151 GLY A N 1
ATOM 1128 C CA . GLY A 1 151 ? -22.170 -1.106 21.657 1.00 89.94 151 GLY A CA 1
ATOM 1129 C C . GLY A 1 151 ? -23.191 -2.245 21.699 1.00 89.94 151 GLY A C 1
ATOM 1130 O O . GLY A 1 151 ? -23.398 -2.843 22.752 1.00 89.94 151 GLY A O 1
ATOM 1131 N N . ILE A 1 152 ? -23.748 -2.625 20.547 1.00 91.12 152 ILE A N 1
ATOM 1132 C CA . ILE A 1 152 ? -24.654 -3.777 20.423 1.00 91.12 152 ILE A CA 1
ATOM 1133 C C . ILE A 1 152 ? -23.929 -5.094 20.738 1.00 91.12 152 ILE A C 1
ATOM 1135 O O . ILE A 1 152 ? -24.488 -5.962 21.408 1.00 91.12 152 ILE A O 1
ATOM 1139 N N . GLN A 1 153 ? -22.679 -5.258 20.299 1.00 93.19 153 GLN A N 1
ATOM 1140 C CA . GLN A 1 153 ? -21.887 -6.454 20.613 1.00 93.19 153 GLN A CA 1
ATOM 1141 C C . GLN A 1 153 ? -21.592 -6.570 22.113 1.00 93.19 153 GLN A C 1
ATOM 1143 O O . GLN A 1 153 ? -21.729 -7.655 22.674 1.00 93.19 153 GLN A O 1
ATOM 1148 N N . ILE A 1 154 ? -21.252 -5.458 22.772 1.00 93.50 154 ILE A N 1
ATOM 1149 C CA . ILE A 1 154 ? -21.053 -5.408 24.228 1.00 93.50 154 ILE A CA 1
ATOM 1150 C C . ILE A 1 154 ? -22.367 -5.711 24.959 1.00 93.50 154 ILE A C 1
ATOM 1152 O O . ILE A 1 154 ? -22.376 -6.531 25.874 1.00 93.50 154 ILE A O 1
ATOM 1156 N N . TYR A 1 155 ? -23.480 -5.107 24.530 1.00 94.69 155 TYR A N 1
ATOM 1157 C CA . TYR A 1 155 ? -24.815 -5.394 25.062 1.00 94.69 155 TYR A CA 1
ATOM 1158 C C . TYR A 1 155 ? -25.139 -6.893 24.999 1.00 94.69 155 TYR A C 1
ATOM 1160 O O . TYR A 1 155 ? -25.530 -7.483 26.007 1.00 94.69 155 TYR A O 1
ATOM 1168 N N . ASN A 1 156 ? -24.926 -7.521 23.839 1.00 94.75 156 ASN A N 1
ATOM 1169 C CA . ASN A 1 156 ? -25.195 -8.943 23.651 1.00 94.75 156 ASN A CA 1
ATOM 1170 C C . ASN A 1 156 ? -24.286 -9.815 24.525 1.00 94.75 156 ASN A C 1
ATOM 1172 O O . ASN A 1 156 ? -24.788 -10.730 25.169 1.00 94.75 156 ASN A O 1
ATOM 1176 N N . ALA A 1 157 ? -22.990 -9.502 24.612 1.00 95.06 157 ALA A N 1
ATOM 1177 C CA . ALA A 1 157 ? -22.048 -10.247 25.448 1.00 95.06 157 ALA A CA 1
ATOM 1178 C C . ALA A 1 157 ? -22.422 -10.186 26.940 1.00 95.06 157 ALA A C 1
ATOM 1180 O O . ALA A 1 157 ? -22.422 -11.202 27.630 1.00 95.06 157 ALA A O 1
ATOM 1181 N N . LEU A 1 158 ? -22.793 -9.008 27.448 1.00 95.31 158 LEU A N 1
ATOM 1182 C CA . LEU A 1 158 ? -23.199 -8.843 28.848 1.00 95.31 158 LEU A CA 1
ATOM 1183 C C . LEU A 1 158 ? -24.520 -9.565 29.145 1.00 95.31 158 LEU A C 1
ATOM 1185 O O . LEU A 1 158 ? -24.665 -10.198 30.190 1.00 95.31 158 LEU A O 1
ATOM 1189 N N . LYS A 1 159 ? -25.472 -9.505 28.209 1.00 94.88 159 LYS A N 1
ATOM 1190 C CA . LYS A 1 159 ? -26.745 -10.220 28.321 1.00 94.88 159 LYS A CA 1
ATOM 1191 C C . LYS A 1 159 ? -26.541 -11.736 28.311 1.00 94.88 159 LYS A C 1
ATOM 1193 O O . LYS A 1 159 ? -27.146 -12.432 29.117 1.00 94.88 159 LYS A O 1
ATOM 1198 N N . GLU A 1 160 ? -25.674 -12.239 27.436 1.00 95.38 160 GLU A N 1
ATOM 1199 C CA . GLU A 1 160 ? -25.333 -13.663 27.344 1.00 95.38 160 GLU A CA 1
ATOM 1200 C C . GLU A 1 160 ? -24.558 -14.161 28.575 1.00 95.38 160 GLU A C 1
ATOM 1202 O O . GLU A 1 160 ? -24.742 -15.302 28.996 1.00 95.38 160 GLU A O 1
ATOM 1207 N N . ALA A 1 161 ? -23.746 -13.305 29.203 1.00 94.88 161 ALA A N 1
ATOM 1208 C CA . ALA A 1 161 ? -23.078 -13.623 30.463 1.00 94.88 161 ALA A CA 1
ATOM 1209 C C . ALA A 1 161 ? -24.057 -13.786 31.642 1.00 94.88 161 ALA A C 1
ATOM 1211 O O . ALA A 1 161 ? -23.726 -14.494 32.590 1.00 94.88 161 ALA A O 1
ATOM 1212 N N . GLY A 1 162 ? -25.252 -13.181 31.575 1.00 93.81 162 GLY A N 1
ATOM 1213 C CA . GLY A 1 162 ? -26.313 -13.313 32.584 1.00 93.81 162 GLY A CA 1
ATOM 1214 C C . GLY A 1 162 ? -26.668 -12.028 33.344 1.00 93.81 162 GLY A C 1
ATOM 1215 O O . GLY A 1 162 ? -27.372 -12.099 34.349 1.00 93.81 162 GLY A O 1
ATOM 1216 N N . PHE A 1 163 ? -26.200 -10.858 32.898 1.00 95.19 163 PHE A N 1
ATOM 1217 C CA . PHE A 1 163 ? -26.562 -9.573 33.510 1.00 95.19 163 PHE A CA 1
ATOM 1218 C C . PHE A 1 163 ? -27.934 -9.062 33.048 1.00 95.19 163 PHE A C 1
ATOM 1220 O O . PHE A 1 163 ? -28.385 -9.340 31.933 1.00 95.19 163 PHE A O 1
ATOM 1227 N N . SER A 1 164 ? -28.563 -8.210 33.864 1.00 94.56 164 SER A N 1
ATOM 1228 C CA . SER A 1 164 ? -29.717 -7.418 33.429 1.00 94.56 164 SER A CA 1
ATOM 1229 C C . SER A 1 164 ? -29.244 -6.191 32.648 1.00 94.56 164 SER A C 1
ATOM 1231 O O . SER A 1 164 ? -28.897 -5.171 33.242 1.00 94.56 164 SER A O 1
ATOM 1233 N N . VAL A 1 165 ? -29.281 -6.251 31.317 1.00 96.12 165 VAL A N 1
ATOM 1234 C CA . VAL A 1 165 ? -28.751 -5.181 30.455 1.00 96.12 165 VAL A CA 1
ATOM 1235 C C . VAL A 1 165 ? -29.857 -4.441 29.705 1.00 96.12 165 VAL A C 1
ATOM 1237 O O . VAL A 1 165 ? -30.717 -5.055 29.072 1.00 96.12 165 VAL A O 1
ATOM 1240 N N . GLN A 1 166 ? -29.792 -3.112 29.713 1.00 94.94 166 GLN A N 1
ATOM 1241 C CA . GLN A 1 166 ? -30.608 -2.224 28.890 1.00 94.94 166 GLN A CA 1
ATOM 1242 C C . GLN A 1 166 ? -29.738 -1.498 27.866 1.00 94.94 166 GLN A C 1
ATOM 1244 O O . GLN A 1 166 ? -28.602 -1.126 28.157 1.00 94.94 166 GLN A O 1
ATOM 1249 N N . LEU A 1 167 ? -30.287 -1.285 26.673 1.00 91.44 167 LEU A N 1
ATOM 1250 C CA . LEU A 1 167 ? -29.669 -0.465 25.638 1.00 91.44 167 LEU A CA 1
ATOM 1251 C C . LEU A 1 167 ? -30.337 0.910 25.652 1.00 91.44 167 LEU A C 1
ATOM 1253 O O . LEU A 1 167 ? -31.563 0.997 25.605 1.00 91.44 167 LEU A O 1
ATOM 1257 N N . GLN A 1 168 ? -29.537 1.967 25.715 1.00 90.31 168 GLN A N 1
ATOM 1258 C CA . GLN A 1 168 ? -30.008 3.344 25.692 1.00 90.31 168 GLN A CA 1
ATOM 1259 C C . GLN A 1 168 ? -29.308 4.099 24.565 1.00 90.31 168 GLN A C 1
ATOM 1261 O O . GLN A 1 168 ? -28.087 4.067 24.442 1.00 90.31 168 GLN A O 1
ATOM 1266 N N . GLU A 1 169 ? -30.075 4.797 23.736 1.00 83.31 169 GLU A N 1
ATOM 1267 C CA . GLU A 1 169 ? -29.501 5.732 22.776 1.00 83.31 169 GLU A CA 1
ATOM 1268 C C . GLU A 1 169 ? -29.195 7.057 23.482 1.00 83.31 169 GLU A C 1
ATOM 1270 O O . GLU A 1 169 ? -30.041 7.608 24.191 1.00 83.31 169 GLU A O 1
ATOM 1275 N N . ALA A 1 170 ? -27.980 7.564 23.299 1.00 78.12 170 ALA A N 1
ATOM 1276 C CA . ALA A 1 170 ? -27.542 8.845 23.826 1.00 78.12 170 ALA A CA 1
ATOM 1277 C C . ALA A 1 170 ? -27.155 9.770 22.668 1.00 78.12 170 ALA A C 1
ATOM 1279 O O . ALA A 1 170 ? -26.377 9.399 21.790 1.00 78.12 170 ALA A O 1
ATOM 1280 N N . SER A 1 171 ? -27.661 11.008 22.692 1.00 66.31 171 SER A N 1
ATOM 1281 C CA . SER A 1 171 ? -27.424 12.002 21.633 1.00 66.31 171 SER A CA 1
ATOM 1282 C C . SER A 1 171 ? -25.948 12.383 21.480 1.00 66.31 171 SER A C 1
ATOM 1284 O O . SER A 1 171 ? -25.518 12.751 20.388 1.00 66.31 171 SER A O 1
ATOM 1286 N N . ARG A 1 172 ? -25.161 12.292 22.562 1.00 64.06 172 ARG A N 1
ATOM 1287 C CA . ARG A 1 172 ? -23.697 12.408 22.550 1.00 64.06 172 ARG A CA 1
ATOM 1288 C C . ARG A 1 172 ? -23.089 11.515 23.624 1.00 64.06 172 ARG A C 1
ATOM 1290 O O . ARG A 1 172 ? -23.324 11.729 24.809 1.00 64.06 172 ARG A O 1
ATOM 1297 N N . VAL A 1 173 ? -22.221 10.596 23.213 1.00 67.44 173 VAL A N 1
ATOM 1298 C CA . VAL A 1 173 ? -21.294 9.912 24.119 1.00 67.44 173 VAL A CA 1
ATOM 1299 C C . VAL A 1 173 ? -19.917 10.554 23.961 1.00 67.44 173 VAL A C 1
ATOM 1301 O O . VAL A 1 173 ? -19.361 10.582 22.867 1.00 67.44 173 VAL A O 1
ATOM 1304 N N . LEU A 1 174 ? -19.386 11.117 25.049 1.00 61.59 174 LEU A N 1
ATOM 1305 C CA . LEU A 1 174 ? -18.173 11.950 25.033 1.00 61.59 174 LEU A CA 1
ATOM 1306 C C . LEU A 1 174 ? -16.863 11.156 24.872 1.00 61.59 174 LEU A C 1
ATOM 1308 O O . LEU A 1 174 ? -15.829 11.753 24.579 1.00 61.59 174 LEU A O 1
ATOM 1312 N N . TYR A 1 175 ? -16.897 9.835 25.061 1.00 68.00 175 TYR A N 1
ATOM 1313 C CA . TYR A 1 175 ? -15.715 8.968 25.104 1.00 68.00 175 TYR A CA 1
ATOM 1314 C C . TYR A 1 175 ? -15.875 7.748 24.193 1.00 68.00 175 TYR A C 1
ATOM 1316 O O . TYR A 1 175 ? -16.988 7.270 23.995 1.00 68.00 175 TYR A O 1
ATOM 1324 N N . GLU A 1 176 ? -14.763 7.191 23.695 1.00 74.69 176 GLU A N 1
ATOM 1325 C CA . GLU A 1 176 ? -14.802 5.991 22.842 1.00 74.69 176 GLU A CA 1
ATOM 1326 C C . GLU A 1 176 ? -15.473 4.816 23.571 1.00 74.69 176 GLU A C 1
ATOM 1328 O O . GLU A 1 176 ? -16.429 4.207 23.087 1.00 74.69 176 GLU A O 1
ATOM 1333 N N . THR A 1 177 ? -14.981 4.485 24.763 1.00 83.62 177 THR A N 1
ATOM 1334 C CA . THR A 1 177 ? -15.614 3.542 25.683 1.00 83.62 177 THR A CA 1
ATOM 1335 C C . THR A 1 177 ? -15.319 3.991 27.103 1.00 83.62 177 THR A C 1
ATOM 1337 O O . THR A 1 177 ? -14.157 4.220 27.453 1.00 83.62 177 THR A O 1
ATOM 1340 N N . SER A 1 178 ? -16.361 4.141 27.910 1.00 86.25 178 SER A N 1
ATOM 1341 C CA . SER A 1 178 ? -16.240 4.481 29.321 1.00 86.25 178 SER A CA 1
ATOM 1342 C C . SER A 1 178 ? -17.161 3.625 30.172 1.00 86.25 178 SER A C 1
ATOM 1344 O O . SER A 1 178 ? -18.215 3.183 29.718 1.00 86.25 178 SER A O 1
ATOM 1346 N N . ILE A 1 179 ? -16.739 3.374 31.409 1.00 88.88 179 ILE A N 1
ATOM 1347 C CA . ILE A 1 179 ? -17.500 2.583 32.374 1.00 88.88 179 ILE A CA 1
ATOM 1348 C C . ILE A 1 179 ? -17.563 3.301 33.718 1.00 88.88 179 ILE A C 1
ATOM 1350 O O . ILE A 1 179 ? -16.601 3.953 34.129 1.00 88.88 179 ILE A O 1
ATOM 1354 N N . GLY A 1 180 ? -18.691 3.202 34.406 1.00 88.62 180 GLY A N 1
ATOM 1355 C CA . GLY A 1 180 ? -18.840 3.666 35.782 1.00 88.62 180 GLY A CA 1
ATOM 1356 C C . GLY A 1 180 ? -20.101 3.108 36.413 1.00 88.62 180 GLY A C 1
ATOM 1357 O O . GLY A 1 180 ? -20.940 2.518 35.742 1.00 88.62 180 GLY A O 1
ATOM 1358 N N . GLY A 1 181 ? -20.219 3.246 37.721 1.00 89.44 181 GLY A N 1
ATOM 1359 C CA . GLY A 1 181 ? -21.307 2.647 38.482 1.00 89.44 181 GLY A CA 1
ATOM 1360 C C . GLY A 1 181 ? -21.183 2.972 39.963 1.00 89.44 181 GLY A C 1
ATOM 1361 O O . GLY A 1 181 ? -20.210 3.619 40.368 1.00 89.44 181 GLY A O 1
ATOM 1362 N N . PRO A 1 182 ? -22.164 2.570 40.775 1.00 89.81 182 PRO A N 1
ATOM 1363 C CA . PRO A 1 182 ? -22.137 2.820 42.206 1.00 89.81 182 PRO A CA 1
ATOM 1364 C C . PRO A 1 182 ? -21.053 1.991 42.899 1.00 89.81 182 PRO A C 1
ATOM 1366 O O . PRO A 1 182 ? -20.662 0.919 42.431 1.00 89.81 182 PRO A O 1
ATOM 1369 N N . LEU A 1 183 ? -20.591 2.471 44.057 1.00 86.62 183 LEU A N 1
ATOM 1370 C CA . LEU A 1 183 ? -19.533 1.817 44.836 1.00 86.62 183 LEU A CA 1
ATOM 1371 C C . LEU A 1 183 ? -19.918 0.391 45.275 1.00 86.62 183 LEU A C 1
ATOM 1373 O O . LEU A 1 183 ? -19.069 -0.491 45.333 1.00 86.62 183 LEU A O 1
ATOM 1377 N N . GLU A 1 184 ? -21.203 0.139 45.520 1.00 88.75 184 GLU A N 1
ATOM 1378 C CA . GLU A 1 184 ? -21.733 -1.196 45.838 1.00 88.75 184 GLU A CA 1
ATOM 1379 C C . GLU A 1 184 ? -21.531 -2.224 44.710 1.00 88.75 184 GLU A C 1
ATOM 1381 O O . GLU A 1 184 ? -21.436 -3.420 44.969 1.00 88.75 184 GLU A O 1
ATOM 1386 N N . SER A 1 185 ? -21.385 -1.763 43.464 1.00 88.00 185 SER A N 1
ATOM 1387 C CA . SER A 1 185 ? -21.148 -2.602 42.286 1.00 88.00 185 SER A CA 1
ATOM 1388 C C . SER A 1 185 ? -19.666 -2.689 41.896 1.00 88.00 185 SER A C 1
ATOM 1390 O O . SER A 1 185 ? -19.346 -3.151 40.801 1.00 88.00 185 SER A O 1
ATOM 1392 N N . ILE A 1 186 ? -18.735 -2.263 42.762 1.00 86.88 186 ILE A N 1
ATOM 1393 C CA . ILE A 1 186 ? -17.309 -2.132 42.415 1.00 86.88 186 ILE A CA 1
ATOM 1394 C C . ILE A 1 186 ? -16.662 -3.443 41.945 1.00 86.88 186 ILE A C 1
ATOM 1396 O O . ILE A 1 186 ? -15.845 -3.433 41.027 1.00 86.88 186 ILE A O 1
ATOM 1400 N N . ASN A 1 187 ? -17.062 -4.585 42.509 1.00 88.31 187 ASN A N 1
ATOM 1401 C CA . ASN A 1 187 ? -16.535 -5.889 42.098 1.00 88.31 187 ASN A CA 1
ATOM 1402 C C . ASN A 1 187 ? -16.951 -6.236 40.663 1.00 88.31 187 ASN A C 1
ATOM 1404 O O . ASN A 1 187 ? -16.117 -6.645 39.855 1.00 88.31 187 ASN A O 1
ATOM 1408 N N . ALA A 1 188 ? -18.224 -6.012 40.330 1.00 88.56 188 ALA A N 1
ATOM 1409 C CA . ALA A 1 188 ? -18.744 -6.220 38.985 1.00 88.56 188 ALA A CA 1
ATOM 1410 C C . ALA A 1 188 ? -18.138 -5.221 37.991 1.00 88.56 188 ALA A C 1
ATOM 1412 O O . ALA A 1 188 ? -17.707 -5.616 36.912 1.00 88.56 188 ALA A O 1
ATOM 1413 N N . LEU A 1 189 ? -18.013 -3.948 38.380 1.00 88.50 189 LEU A N 1
ATOM 1414 C CA . LEU A 1 189 ? -17.334 -2.914 37.594 1.00 88.50 189 LEU A CA 1
ATOM 1415 C C . LEU A 1 189 ? -15.897 -3.307 37.250 1.00 88.50 189 LEU A C 1
ATOM 1417 O O . LEU A 1 189 ? -15.497 -3.197 36.093 1.00 88.50 189 LEU A O 1
ATOM 1421 N N . ASN A 1 190 ? -15.134 -3.794 38.229 1.00 89.25 190 ASN A N 1
ATOM 1422 C CA . ASN A 1 190 ? -13.754 -4.221 38.017 1.00 89.25 190 ASN A CA 1
ATOM 1423 C C . ASN A 1 190 ? -13.671 -5.428 37.080 1.00 89.25 190 ASN A C 1
ATOM 1425 O O . ASN A 1 190 ? -12.826 -5.442 36.187 1.00 89.25 190 ASN A O 1
ATOM 1429 N N . ALA A 1 191 ? -14.563 -6.409 37.234 1.00 90.75 191 ALA A N 1
ATOM 1430 C CA . ALA A 1 191 ? -14.602 -7.575 36.357 1.00 90.75 191 ALA A CA 1
ATOM 1431 C C . ALA A 1 191 ? -14.979 -7.202 34.913 1.00 90.75 191 ALA A C 1
ATOM 1433 O O . ALA A 1 191 ? -14.302 -7.618 33.974 1.00 90.75 191 ALA A O 1
ATOM 1434 N N . ILE A 1 192 ? -15.996 -6.352 34.727 1.00 90.69 192 ILE A N 1
ATOM 1435 C CA . ILE A 1 192 ? -16.405 -5.849 33.408 1.00 90.69 192 ILE A CA 1
ATOM 1436 C C . ILE A 1 192 ? -15.283 -5.024 32.777 1.00 90.69 192 ILE A C 1
ATOM 1438 O O . ILE A 1 192 ? -14.940 -5.236 31.615 1.00 90.69 192 ILE A O 1
ATOM 1442 N N . SER A 1 193 ? -14.668 -4.124 33.545 1.00 88.81 193 SER A N 1
ATOM 1443 C CA . SER A 1 193 ? -13.535 -3.318 33.088 1.00 88.81 193 SER A CA 1
ATOM 1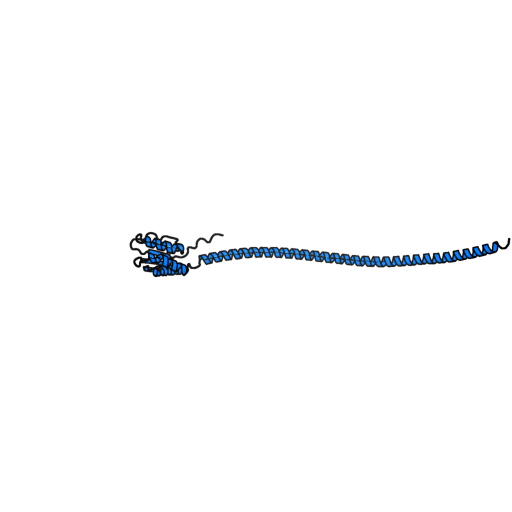444 C C . SER A 1 193 ? -12.352 -4.195 32.668 1.00 88.81 193 SER A C 1
ATOM 1446 O O . SER A 1 193 ? -11.763 -3.966 31.615 1.00 88.81 193 SER A O 1
ATOM 1448 N N . ALA A 1 194 ? -12.040 -5.251 33.423 1.00 89.31 194 ALA A N 1
ATOM 1449 C CA . ALA A 1 194 ? -10.968 -6.182 33.084 1.00 89.31 194 ALA A CA 1
ATOM 1450 C C . ALA A 1 194 ? -11.281 -7.014 31.827 1.00 89.31 194 ALA A C 1
ATOM 1452 O O . ALA A 1 194 ? -10.418 -7.160 30.960 1.00 89.31 194 ALA A O 1
ATOM 1453 N N . ALA A 1 195 ? -12.504 -7.538 31.703 1.00 90.50 195 ALA A N 1
ATOM 1454 C CA . ALA A 1 195 ? -12.904 -8.364 30.565 1.00 90.50 195 ALA A CA 1
ATOM 1455 C C . ALA A 1 195 ? -12.969 -7.553 29.262 1.00 90.50 195 ALA A C 1
ATOM 1457 O O . ALA A 1 195 ? -12.460 -7.993 28.224 1.00 90.50 195 ALA A O 1
ATOM 1458 N N . LEU A 1 196 ? -13.552 -6.349 29.321 1.00 88.88 196 LEU A N 1
ATOM 1459 C CA . LEU A 1 196 ? -13.653 -5.446 28.176 1.00 88.88 196 LEU A CA 1
ATOM 1460 C C . LEU A 1 196 ? -12.319 -4.770 27.866 1.00 88.88 196 LEU A C 1
ATOM 1462 O O . LEU A 1 196 ? -11.941 -4.717 26.702 1.00 88.88 196 LEU A O 1
ATOM 1466 N N . GLY A 1 197 ? -11.572 -4.311 28.871 1.00 84.50 197 GLY A N 1
ATOM 1467 C CA . GLY A 1 197 ? -10.330 -3.546 28.704 1.00 84.50 197 GLY A CA 1
ATOM 1468 C C . GLY A 1 197 ? -9.218 -4.293 27.964 1.00 84.50 197 GLY A C 1
ATOM 1469 O O . GLY A 1 197 ? -8.381 -3.670 27.317 1.00 84.50 197 GLY A O 1
ATOM 1470 N N . LYS A 1 198 ? -9.240 -5.633 27.978 1.00 84.38 198 LYS A N 1
ATOM 1471 C CA . LYS A 1 198 ? -8.339 -6.472 27.166 1.00 84.38 198 LYS A CA 1
ATOM 1472 C C . LYS A 1 198 ? -8.605 -6.372 25.658 1.00 84.38 198 LYS A C 1
ATOM 1474 O O . LYS A 1 198 ? -7.734 -6.716 24.865 1.00 84.38 198 LYS A O 1
ATOM 1479 N N . ARG A 1 199 ? -9.818 -5.982 25.254 1.00 86.06 199 ARG A N 1
ATOM 1480 C CA . ARG A 1 199 ? -10.336 -6.117 23.875 1.00 86.06 199 ARG A CA 1
ATOM 1481 C C . ARG A 1 199 ? -10.855 -4.801 23.300 1.00 86.06 199 ARG A C 1
ATOM 1483 O O . ARG A 1 199 ? -10.835 -4.608 22.088 1.00 86.06 199 ARG A O 1
ATOM 1490 N N . VAL A 1 200 ? -11.286 -3.890 24.164 1.00 82.62 200 VAL A N 1
ATOM 1491 C CA . VAL A 1 200 ? -11.818 -2.572 23.832 1.00 82.62 200 VAL A CA 1
ATOM 1492 C C . VAL A 1 200 ? -11.038 -1.528 24.632 1.00 82.62 200 VAL A C 1
ATOM 1494 O O . VAL A 1 200 ? -10.964 -1.642 25.855 1.00 82.62 200 VAL A O 1
ATOM 1497 N N . PRO A 1 201 ? -10.466 -0.495 23.991 1.00 72.81 201 PRO A N 1
ATOM 1498 C CA . PRO A 1 201 ? -9.783 0.570 24.714 1.00 72.81 201 PRO A CA 1
ATOM 1499 C C . PRO A 1 201 ? -10.786 1.359 25.567 1.00 72.81 201 PRO A C 1
ATOM 1501 O O . PRO A 1 201 ? -11.662 2.041 25.036 1.00 72.81 201 PRO A O 1
ATOM 1504 N N . ILE A 1 202 ? -10.647 1.275 26.891 1.00 73.88 202 ILE A N 1
ATOM 1505 C CA . ILE A 1 202 ? -11.424 2.071 27.848 1.00 73.88 202 ILE A CA 1
ATOM 1506 C C . ILE A 1 202 ? -10.678 3.393 28.055 1.00 73.88 202 ILE A C 1
ATOM 1508 O O . ILE A 1 202 ? -9.562 3.406 28.568 1.00 73.88 202 ILE A O 1
ATOM 1512 N N . MET A 1 203 ? -11.271 4.505 27.615 1.00 67.75 203 MET A N 1
ATOM 1513 C CA . MET A 1 203 ? -10.615 5.825 27.591 1.00 67.75 203 MET A CA 1
ATOM 1514 C C . MET A 1 203 ? -11.078 6.768 28.706 1.00 67.75 203 MET A C 1
ATOM 1516 O O . MET A 1 203 ? -10.450 7.799 28.928 1.00 67.75 203 MET A O 1
ATOM 1520 N N . GLY A 1 204 ? -12.151 6.431 29.420 1.00 63.50 204 GLY A N 1
ATOM 1521 C CA . GLY A 1 204 ? -12.626 7.222 30.549 1.00 63.50 204 GLY A CA 1
ATOM 1522 C C . GLY A 1 204 ? -13.316 6.358 31.594 1.00 63.50 204 GLY A C 1
ATOM 1523 O O . GLY A 1 204 ? -13.954 5.360 31.264 1.00 63.50 204 GLY A O 1
ATOM 1524 N N . LEU A 1 205 ? -13.215 6.759 32.859 1.00 61.25 205 LEU A N 1
ATOM 1525 C CA . LEU A 1 205 ? -14.150 6.312 33.884 1.00 61.25 205 LEU A CA 1
ATOM 1526 C C . LEU A 1 205 ? -15.321 7.298 33.888 1.00 61.25 205 LEU A C 1
ATOM 1528 O O . LEU A 1 205 ? -15.100 8.504 33.957 1.00 61.25 205 LEU A O 1
ATOM 1532 N N . ILE A 1 206 ? -16.559 6.802 33.856 1.00 60.84 206 ILE A N 1
ATOM 1533 C CA . ILE A 1 206 ? -17.751 7.638 34.101 1.00 60.84 206 ILE A CA 1
ATOM 1534 C C . ILE A 1 206 ? -17.771 8.103 35.580 1.00 60.84 206 ILE A C 1
ATOM 1536 O O . ILE A 1 206 ? -18.470 9.048 35.930 1.00 60.84 206 ILE A O 1
ATOM 1540 N N . GLY A 1 207 ? -16.928 7.506 36.434 1.00 69.81 207 GLY A N 1
ATOM 1541 C CA . GLY A 1 207 ? -16.793 7.821 37.856 1.00 69.81 207 GLY A CA 1
ATOM 1542 C C . GLY A 1 207 ? -17.663 6.922 38.736 1.00 69.81 207 GLY A C 1
ATOM 1543 O O . GLY A 1 207 ? -18.322 6.001 38.245 1.00 69.81 207 GLY A O 1
ATOM 1544 N N . ILE A 1 208 ? -17.638 7.180 40.048 1.00 79.69 208 ILE A N 1
ATOM 1545 C CA . ILE A 1 208 ? -18.563 6.554 41.002 1.00 79.69 208 ILE A CA 1
ATOM 1546 C C . ILE A 1 208 ? -19.922 7.234 40.831 1.00 79.69 208 ILE A C 1
ATOM 1548 O O . ILE A 1 208 ? -20.034 8.450 40.986 1.00 79.69 208 ILE A O 1
ATOM 1552 N N . LEU A 1 209 ? -20.941 6.450 40.496 1.00 85.50 209 LEU A N 1
ATOM 1553 C CA . LEU A 1 209 ? -22.313 6.928 40.350 1.00 85.50 209 LEU A CA 1
ATOM 1554 C C . LEU A 1 209 ? -23.061 6.895 41.699 1.00 85.50 209 LEU A C 1
ATOM 1556 O O . LEU A 1 209 ? -22.611 6.221 42.631 1.00 85.50 209 LEU A O 1
ATOM 1560 N N . PRO A 1 210 ? -24.194 7.613 41.835 1.00 87.25 210 PRO A N 1
ATOM 1561 C CA . PRO A 1 210 ? -25.008 7.577 43.049 1.00 87.25 210 PRO A CA 1
ATOM 1562 C C . PRO A 1 210 ? -25.436 6.147 43.426 1.00 87.25 210 PRO A C 1
ATOM 1564 O O . PRO A 1 210 ? -25.620 5.327 42.524 1.00 87.25 210 PRO A O 1
ATOM 1567 N N . PRO A 1 211 ? -25.648 5.841 44.717 1.00 85.38 211 PRO A N 1
ATOM 1568 C CA . PRO A 1 211 ? -26.166 4.540 45.144 1.00 85.38 211 PRO A CA 1
ATOM 1569 C C . PRO A 1 211 ? -27.463 4.163 44.417 1.00 85.38 211 PRO A C 1
ATOM 1571 O O . PRO A 1 211 ? -28.273 5.036 44.094 1.00 85.38 211 PRO A O 1
ATOM 1574 N N . ASN A 1 212 ? -27.664 2.869 44.181 1.00 84.62 212 ASN A N 1
ATOM 1575 C CA . ASN A 1 212 ? -28.771 2.269 43.432 1.00 84.62 212 ASN A CA 1
ATOM 1576 C C . ASN A 1 212 ? -28.859 2.669 41.947 1.00 84.62 212 ASN A C 1
ATOM 1578 O O . ASN A 1 212 ? -29.881 2.429 41.302 1.00 84.62 212 ASN A O 1
ATOM 1582 N N . SER A 1 213 ? -27.821 3.292 41.381 1.00 88.81 213 SER A N 1
ATOM 1583 C CA . SER A 1 213 ? -27.760 3.537 39.937 1.00 88.81 213 SER A CA 1
ATOM 1584 C C . SER A 1 213 ? -27.267 2.296 39.182 1.00 88.81 213 SER A C 1
ATOM 1586 O O . SER A 1 213 ? -26.442 1.545 39.702 1.00 88.81 213 SER A O 1
ATOM 1588 N N . PRO A 1 214 ? -27.731 2.052 37.943 1.00 90.94 214 PRO A N 1
ATOM 1589 C CA . PRO A 1 214 ? -27.170 0.983 37.129 1.00 90.94 214 PRO A CA 1
ATOM 1590 C C . PRO A 1 214 ? -25.708 1.283 36.780 1.00 90.94 214 PRO A C 1
ATOM 1592 O O . PRO A 1 214 ? -25.305 2.443 36.648 1.00 90.94 214 PRO A O 1
ATOM 1595 N N . ILE A 1 215 ? -24.922 0.232 36.546 1.00 91.88 215 ILE A N 1
ATOM 1596 C CA . ILE A 1 215 ? -23.621 0.373 35.886 1.00 91.88 215 ILE A CA 1
ATOM 1597 C C . ILE A 1 215 ? -23.867 0.982 34.506 1.00 91.88 215 ILE A C 1
ATOM 1599 O O . ILE A 1 215 ? -24.684 0.484 33.739 1.00 91.88 215 ILE A O 1
ATOM 1603 N N . ARG A 1 216 ? -23.143 2.040 34.162 1.00 90.94 216 ARG A N 1
ATOM 1604 C CA . ARG A 1 216 ? -23.198 2.678 32.850 1.00 90.94 216 ARG A CA 1
ATOM 1605 C C . ARG A 1 216 ? -21.960 2.322 32.049 1.00 90.94 216 ARG A C 1
ATOM 1607 O O . ARG A 1 216 ? -20.837 2.475 32.527 1.00 90.94 216 ARG A O 1
ATOM 1614 N N . ILE A 1 217 ? -22.180 1.874 30.819 1.00 90.69 217 ILE A N 1
ATOM 1615 C CA . ILE A 1 217 ? -21.143 1.649 29.816 1.00 90.69 217 ILE A CA 1
ATOM 1616 C C . ILE A 1 217 ? -21.494 2.518 28.622 1.00 90.69 217 ILE A C 1
ATOM 1618 O O . ILE A 1 217 ? -22.464 2.233 27.930 1.00 90.69 217 ILE A O 1
ATOM 1622 N N . ALA A 1 218 ? -20.722 3.566 28.369 1.00 88.81 218 ALA A N 1
ATOM 1623 C CA . ALA A 1 218 ? -20.968 4.443 27.237 1.00 88.81 218 ALA A CA 1
ATOM 1624 C C . ALA A 1 218 ? -19.999 4.116 26.098 1.00 88.81 218 ALA A C 1
ATOM 1626 O O . ALA A 1 218 ? -18.789 4.032 26.307 1.00 88.81 218 ALA A O 1
ATOM 1627 N N . VAL A 1 219 ? -20.533 3.916 24.892 1.00 87.81 219 VAL A N 1
ATOM 1628 C CA . VAL A 1 219 ? -19.782 3.536 23.689 1.00 87.81 219 VAL A CA 1
ATOM 1629 C C . VAL A 1 219 ? -19.967 4.607 22.618 1.00 87.81 219 VAL A C 1
ATOM 1631 O O . VAL A 1 219 ? -20.904 4.586 21.813 1.00 87.81 219 VAL A O 1
ATOM 1634 N N . GLY A 1 220 ? -19.062 5.579 22.626 1.00 81.12 220 GLY A N 1
ATOM 1635 C CA . GLY A 1 220 ? -19.080 6.715 21.716 1.00 81.12 220 GLY A CA 1
ATOM 1636 C C . GLY A 1 220 ? -18.190 6.546 20.502 1.00 81.12 220 GLY A C 1
ATOM 1637 O O . GLY A 1 220 ? -17.508 5.533 20.306 1.00 81.12 220 GLY A O 1
ATOM 1638 N N . GLU A 1 221 ? -18.219 7.571 19.661 1.00 76.19 221 GLU A N 1
ATOM 1639 C CA . GLU A 1 221 ? -17.382 7.632 18.475 1.00 76.19 221 GLU A CA 1
ATOM 1640 C C . GLU A 1 221 ? -15.902 7.610 18.840 1.00 76.19 221 GLU A C 1
ATOM 1642 O O . GLU A 1 221 ? -15.482 8.060 19.911 1.00 76.19 221 GLU A O 1
ATOM 1647 N N . ARG A 1 222 ? -15.097 7.069 17.925 1.00 68.81 222 ARG A N 1
ATOM 1648 C CA . ARG A 1 222 ? -13.650 7.143 18.069 1.00 68.81 222 ARG A CA 1
ATOM 1649 C C . ARG A 1 222 ? -13.259 8.613 17.966 1.00 68.81 222 ARG A C 1
ATOM 1651 O O . ARG A 1 222 ? -13.526 9.244 16.942 1.00 68.81 222 ARG A O 1
ATOM 1658 N N . LEU A 1 223 ? -12.639 9.167 19.005 1.00 63.06 223 LEU A N 1
ATOM 1659 C CA . LEU A 1 223 ? -12.080 10.506 18.886 1.00 63.06 223 LEU A CA 1
ATOM 1660 C C . LEU A 1 223 ? -10.958 10.390 17.860 1.00 63.06 223 LEU A C 1
ATOM 1662 O O . LEU A 1 223 ? -10.019 9.616 18.052 1.00 63.06 223 LEU A O 1
ATOM 1666 N N . MET A 1 224 ? -11.084 11.107 16.740 1.00 55.84 224 MET A N 1
ATOM 1667 C CA . MET A 1 224 ? -10.000 11.208 15.771 1.00 55.84 224 MET A CA 1
ATOM 1668 C C . MET A 1 224 ? -8.807 11.811 16.509 1.00 55.84 224 MET A C 1
ATOM 1670 O O . MET A 1 224 ? -8.727 13.024 16.692 1.00 55.84 224 MET A O 1
ATOM 1674 N N . ARG A 1 225 ? -7.902 10.952 16.993 1.00 56.22 225 ARG A N 1
ATOM 1675 C CA . ARG A 1 225 ? -6.575 11.381 17.423 1.00 56.22 225 ARG A CA 1
ATOM 1676 C C . ARG A 1 225 ? -6.002 12.174 16.264 1.00 56.22 225 ARG A C 1
ATOM 1678 O O . ARG A 1 225 ? -6.176 11.750 15.118 1.00 56.22 225 ARG A O 1
ATOM 1685 N N . GLU A 1 226 ? -5.380 13.313 16.571 1.00 46.50 226 GLU A N 1
ATOM 1686 C CA . GLU A 1 226 ? -4.654 14.095 15.576 1.00 46.50 226 GLU A CA 1
ATOM 1687 C C . GLU A 1 226 ? -3.903 13.116 14.680 1.00 46.50 226 GLU A C 1
ATOM 1689 O O . GLU A 1 226 ? -3.140 12.279 15.177 1.00 46.50 226 GLU A O 1
ATOM 1694 N N . LEU A 1 227 ? -4.229 13.140 13.382 1.00 48.53 227 LEU A N 1
ATOM 1695 C CA . LEU A 1 227 ? -3.534 12.328 12.394 1.00 48.53 227 LEU A CA 1
ATOM 1696 C C . LEU A 1 227 ? -2.043 12.504 12.680 1.00 48.53 227 LEU A C 1
ATOM 1698 O O . LEU A 1 227 ? -1.630 13.658 12.838 1.00 48.53 227 LEU A O 1
ATOM 1702 N N . PRO A 1 228 ? -1.261 11.415 12.828 1.00 41.88 228 PRO A N 1
ATOM 1703 C CA . PRO A 1 228 ? 0.159 11.545 13.104 1.00 41.88 228 PRO A CA 1
ATOM 1704 C C . PRO A 1 228 ? 0.726 12.519 12.077 1.00 41.88 228 PRO A C 1
ATOM 1706 O O . PRO A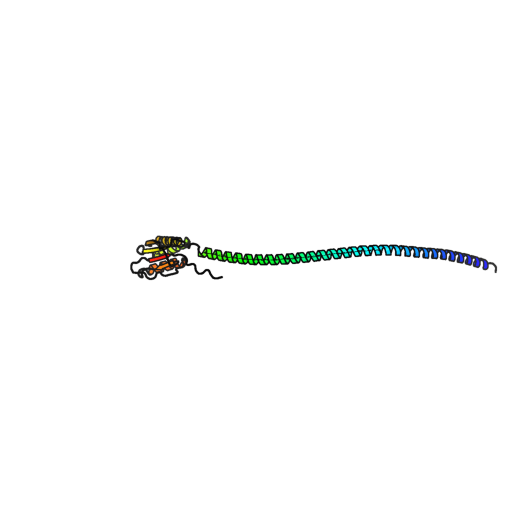 1 228 ? 0.633 12.267 10.875 1.00 41.88 228 PRO A O 1
ATOM 1709 N N . LYS A 1 229 ? 1.183 13.681 12.562 1.00 51.88 229 LYS A N 1
ATOM 1710 C CA . LYS A 1 229 ? 1.792 14.694 11.709 1.00 51.88 229 LYS A CA 1
ATOM 1711 C C . LYS A 1 229 ? 3.012 14.019 11.096 1.00 51.88 229 LYS A C 1
ATOM 1713 O O . LYS A 1 229 ? 3.816 13.452 11.836 1.00 51.88 229 LYS A O 1
ATOM 1718 N N . ASN A 1 230 ? 3.027 13.985 9.765 1.00 50.47 230 ASN A N 1
ATOM 1719 C CA . ASN A 1 230 ? 4.111 13.423 8.966 1.00 50.47 230 ASN A CA 1
ATOM 1720 C C . ASN A 1 230 ? 5.466 13.966 9.418 1.00 50.47 230 ASN A C 1
ATOM 1722 O O . ASN A 1 230 ? 5.528 15.185 9.702 1.00 50.47 230 ASN A O 1
#

Mean predicted aligned error: 15.68 Å

pLDDT: mean 83.9, std 11.52, range [41.88, 96.38]

Solvent-accessible surface area (backbone atoms only — not comparable to full-atom values): 12291 Å² total; per-residue (Å²): 136,77,72,66,58,61,56,49,55,51,51,50,53,52,50,51,52,50,50,52,52,49,50,51,54,50,50,53,49,54,55,48,52,53,52,51,52,54,53,50,51,57,51,50,55,54,48,51,55,52,52,52,54,50,52,52,50,52,51,53,49,52,52,50,51,52,49,53,52,49,54,51,50,52,52,49,50,55,49,51,52,52,47,53,54,49,51,52,52,49,51,53,50,48,55,52,51,49,54,50,49,53,52,48,52,53,50,50,63,66,70,49,61,55,72,77,53,74,68,56,43,50,52,36,20,62,69,37,39,88,71,43,39,59,87,49,42,33,37,37,31,20,21,94,63,57,20,30,61,33,34,52,52,52,49,51,31,44,41,73,23,41,30,34,67,45,83,40,84,36,101,75,45,96,38,42,20,26,45,28,25,15,73,92,45,44,70,54,52,51,51,51,48,55,48,42,49,78,80,42,76,67,74,43,70,71,43,79,41,62,83,95,46,53,32,39,35,35,20,9,54,74,74,79,64,77,71,81,77,127

Sequence (230 aa):
MSGKIGDLESSLALLDTLIQVFAVLVAIGIVGEVGFGVRHWILNRRLQGLVHFEDQKRQAEIARLNKEAGDARQAAGAAIERAAVAEERAAIANQKAEAEHIARVKLASAIAPRSLAISQIREIVDELRPVANADIHITVEISLGNSGGLGIQIYNALKEAGFSVQLQEASRVLYETSIGGPLESINALNAISAALGKRVPIMGLIGILPPNSPIRIAVGERLMRELPKN